Protein AF-A0A2G6FTF8-F1 (afdb_monomer_lite)

Sequence (249 aa):
MPITTEKVRFVESQRLTDYDDGGGFMTAKEVVDGNINNLFPDISRLDRTYGRVSLRKMFLHVQTDDVAVASGAHVAITRET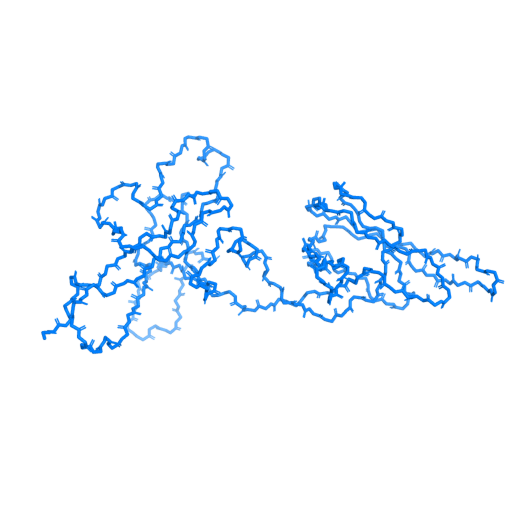KDENISVCMFTTDSPSDNRKDARDFLESYVTLGPRFPGWLYGDQPAGARALLVFMPMDAPLPKVSSVLCLFNDKGQVTEYRQYVRVVKVEAEGRQFNLGGGQVKRKVVNITIANPLEKTFKGVEVMKDDNVPTSIYTTLVSDAARYYGVMEPVADLKENDTILPVDSI

Foldseek 3Di:
DDQDPVQWFKFFAPALDQDQQAGFATDPHTQDPPDPCSRHHDQDPVCVVVPDDGDGDMDTDRHDPDPDDDPDDDDADPDADPDPSDFDKDWDPVDNTDGPNVVVVVVVCLWAFAAFQQWFFAFKDFFQDQKTKIKGAPPGDDDDQQFKKKKWAQPPDPPIDIDIWTFHDKDWDWDWDDDPVDIDIIIIIITGTDDTHRGMHGTDHDDPPRDHRMIMTGTHRDPPIDMHGDFDFPDDDDDPDPDTHTPDD

Structure (mmCIF, N/CA/C/O backbone):
data_AF-A0A2G6FTF8-F1
#
_entry.id   AF-A0A2G6FTF8-F1
#
loop_
_atom_site.group_PDB
_atom_site.id
_atom_site.type_symbol
_atom_site.label_atom_id
_atom_site.label_alt_id
_atom_site.label_comp_id
_atom_site.label_asym_id
_atom_site.label_entity_id
_atom_site.label_seq_id
_atom_site.pdbx_PDB_ins_code
_atom_site.Cartn_x
_atom_site.Cartn_y
_atom_site.Cartn_z
_atom_site.occupancy
_atom_site.B_iso_or_equiv
_atom_site.auth_seq_id
_atom_site.auth_comp_id
_atom_site.auth_asym_id
_atom_site.auth_atom_id
_atom_site.pdbx_PDB_model_num
ATOM 1 N N . MET A 1 1 ? -8.081 3.034 41.781 1.00 62.00 1 MET A N 1
ATOM 2 C CA . MET A 1 1 ? -9.312 2.405 41.253 1.00 62.00 1 MET A CA 1
ATOM 3 C C . MET A 1 1 ? -8.930 1.431 40.144 1.00 62.00 1 MET A C 1
ATOM 5 O O . MET A 1 1 ? -8.036 1.745 39.371 1.00 62.00 1 MET A O 1
ATOM 9 N N . PRO A 1 2 ? -9.543 0.240 40.055 1.00 72.25 2 PRO A N 1
ATOM 10 C CA . PRO A 1 2 ? -9.198 -0.718 39.006 1.00 72.25 2 PRO A CA 1
ATOM 11 C C . PRO A 1 2 ? -9.598 -0.197 37.616 1.00 72.25 2 PRO A C 1
ATOM 13 O O . PRO A 1 2 ? -10.595 0.515 37.464 1.00 72.25 2 PRO A O 1
ATOM 16 N N . ILE A 1 3 ? -8.814 -0.559 36.599 1.00 72.31 3 ILE A N 1
ATOM 17 C CA . ILE A 1 3 ? -9.189 -0.379 35.194 1.00 72.31 3 ILE A CA 1
ATOM 18 C C . ILE A 1 3 ? -10.180 -1.493 34.856 1.00 72.31 3 ILE A C 1
ATOM 20 O O . ILE A 1 3 ? -9.817 -2.667 34.842 1.00 72.31 3 ILE A O 1
ATOM 24 N N . THR A 1 4 ? -11.440 -1.128 34.643 1.00 79.12 4 THR A N 1
ATOM 25 C CA . THR A 1 4 ? -12.493 -2.046 34.199 1.00 79.12 4 THR A CA 1
ATOM 26 C C . THR A 1 4 ? -12.559 -2.080 32.675 1.00 79.12 4 THR A C 1
ATOM 28 O O . THR A 1 4 ? -12.105 -1.156 32.000 1.00 79.12 4 THR A O 1
ATOM 31 N N . THR A 1 5 ? -13.147 -3.136 32.116 1.00 75.31 5 THR A N 1
ATOM 32 C CA . THR A 1 5 ? -13.335 -3.294 30.664 1.00 75.31 5 THR A CA 1
ATOM 33 C C . THR A 1 5 ? -14.117 -2.138 30.037 1.00 75.31 5 THR A C 1
ATOM 35 O O . THR A 1 5 ? -13.791 -1.715 28.938 1.00 75.31 5 THR A O 1
ATOM 38 N N . GLU A 1 6 ? -15.065 -1.543 30.763 1.00 79.69 6 GLU A N 1
ATOM 39 C CA . GLU A 1 6 ? -15.857 -0.373 30.332 1.00 79.69 6 GLU A CA 1
ATOM 40 C C . GLU A 1 6 ? -15.028 0.904 30.094 1.00 79.69 6 GLU A C 1
ATOM 42 O O . GLU A 1 6 ? -15.491 1.861 29.463 1.00 79.69 6 GLU A O 1
ATOM 47 N N . LYS A 1 7 ? -13.802 0.942 30.627 1.00 81.06 7 LYS A N 1
ATOM 48 C CA . LYS A 1 7 ? -12.854 2.040 30.416 1.00 81.06 7 LYS A CA 1
ATOM 49 C C . LYS A 1 7 ? -11.993 1.844 29.172 1.00 81.06 7 LYS A C 1
ATOM 51 O O . LYS A 1 7 ? -11.298 2.773 28.778 1.00 81.06 7 LYS A O 1
ATOM 56 N N . VAL A 1 8 ? -12.018 0.665 28.554 1.00 85.00 8 VAL A N 1
ATOM 57 C CA . VAL A 1 8 ? -11.313 0.393 27.300 1.00 85.00 8 VAL A CA 1
ATOM 58 C C . VAL A 1 8 ? -12.261 0.722 26.152 1.00 85.00 8 VAL A C 1
ATOM 60 O O . VAL A 1 8 ? -13.266 0.044 25.961 1.00 85.00 8 VAL A O 1
ATOM 63 N N . ARG A 1 9 ? -11.964 1.789 25.409 1.00 88.12 9 ARG A N 1
ATOM 64 C CA . ARG A 1 9 ? -12.842 2.334 24.366 1.00 88.12 9 ARG A CA 1
ATOM 65 C C . ARG A 1 9 ? -12.095 2.510 23.056 1.00 88.12 9 ARG A C 1
ATOM 67 O O . ARG A 1 9 ? -10.888 2.756 23.042 1.00 88.12 9 ARG A O 1
ATOM 74 N N . PHE A 1 10 ? -12.828 2.423 21.952 1.00 90.44 10 PHE A N 1
ATOM 75 C CA . PHE A 1 10 ? -12.326 2.876 20.663 1.00 90.44 10 PHE A CA 1
ATOM 76 C C . PHE A 1 10 ? -12.567 4.372 20.518 1.00 90.44 10 PHE A C 1
ATOM 78 O O . PHE A 1 10 ? -13.624 4.877 20.888 1.00 90.44 10 PHE A O 1
ATOM 85 N N . VAL A 1 11 ? -11.592 5.087 19.970 1.00 92.69 11 VAL A N 1
ATOM 86 C CA . VAL A 1 11 ? -11.698 6.523 19.705 1.00 92.69 11 VAL A CA 1
ATOM 87 C C . VAL A 1 11 ? -11.360 6.842 18.255 1.00 92.69 11 VAL A C 1
ATOM 89 O O . VAL A 1 11 ? -10.575 6.149 17.597 1.00 92.69 11 VAL A O 1
ATOM 92 N N . GLU A 1 12 ? -11.987 7.897 17.749 1.00 93.25 12 GLU A N 1
ATOM 93 C CA . GLU A 1 12 ? -11.831 8.367 16.381 1.00 93.25 12 GLU A CA 1
ATOM 94 C C . GLU A 1 12 ? -10.445 8.981 16.163 1.00 93.25 12 GLU A C 1
ATOM 96 O O . GLU A 1 12 ? -9.857 9.627 17.043 1.00 93.25 12 GLU A O 1
ATOM 101 N N . SER A 1 13 ? -9.948 8.832 14.938 1.00 93.31 13 SER A N 1
ATOM 102 C CA . SER A 1 13 ? -8.837 9.637 14.441 1.00 93.31 13 SER A CA 1
ATOM 103 C C . SER A 1 13 ? -9.269 11.081 14.175 1.00 93.31 13 SER A C 1
ATOM 105 O O . SER A 1 13 ? -10.456 11.385 14.053 1.00 93.31 13 SER A O 1
ATOM 107 N N . GLN A 1 14 ? -8.296 11.990 14.080 1.00 92.75 14 GLN A N 1
ATOM 108 C CA . GLN A 1 14 ? -8.523 13.421 13.870 1.00 92.75 14 GLN A CA 1
ATOM 109 C C . GLN A 1 14 ? -9.477 13.709 12.707 1.00 92.75 14 GLN A C 1
ATOM 111 O O . GLN A 1 14 ? -10.285 14.638 12.786 1.00 92.75 14 GLN A O 1
ATOM 116 N N . ARG A 1 15 ? -9.383 12.923 11.631 1.00 93.06 15 ARG A N 1
ATOM 117 C CA . ARG A 1 15 ? -10.265 13.019 10.470 1.00 93.06 15 ARG A CA 1
ATOM 118 C C . ARG A 1 15 ? -10.782 11.642 10.097 1.00 93.06 15 ARG A C 1
ATOM 120 O O . ARG A 1 15 ? -10.115 10.888 9.397 1.00 93.06 15 ARG A O 1
ATOM 127 N N . LEU A 1 16 ? -12.012 11.335 10.485 1.00 90.75 16 LEU A N 1
ATOM 128 C CA . LEU A 1 16 ? -12.663 10.090 10.094 1.00 90.75 16 LEU A CA 1
ATOM 129 C C . LEU A 1 16 ? -13.259 10.178 8.677 1.00 90.75 16 LEU A C 1
ATOM 131 O O . LEU A 1 16 ? -14.453 9.985 8.449 1.00 90.75 16 LEU A O 1
ATOM 135 N N . THR A 1 17 ? -12.419 10.470 7.685 1.00 91.25 17 THR A N 1
ATOM 136 C CA . THR A 1 17 ? -12.790 10.603 6.264 1.00 91.25 17 THR A CA 1
ATOM 137 C C . THR A 1 17 ? -12.087 9.552 5.399 1.00 91.25 17 THR A C 1
ATOM 139 O O . THR A 1 17 ? -11.086 8.966 5.800 1.00 91.25 17 THR A O 1
ATOM 142 N N . ASP A 1 18 ? -12.675 9.238 4.240 1.00 87.88 18 ASP A N 1
ATOM 143 C CA . ASP A 1 18 ? -12.113 8.279 3.269 1.00 87.88 18 ASP A CA 1
ATOM 144 C C . ASP A 1 18 ? -11.236 9.004 2.226 1.00 87.88 18 ASP A C 1
ATOM 146 O O . ASP A 1 18 ? -10.845 8.425 1.215 1.00 87.88 18 ASP A O 1
ATOM 150 N N . TYR A 1 19 ? -10.956 10.288 2.468 1.00 90.44 19 TYR A N 1
ATOM 151 C CA . TYR A 1 19 ? -10.078 11.139 1.671 1.00 90.44 19 TYR A CA 1
ATOM 152 C C . TYR A 1 19 ? -8.611 10.897 2.041 1.00 90.44 19 TYR A C 1
ATOM 154 O O . TYR A 1 19 ? -8.313 10.333 3.093 1.00 90.44 19 TYR A O 1
ATOM 162 N N . ASP A 1 20 ? -7.686 11.328 1.184 1.00 87.75 20 ASP A N 1
ATOM 163 C CA . ASP A 1 20 ? -6.244 11.102 1.367 1.00 87.75 20 ASP A CA 1
ATOM 164 C C . ASP A 1 20 ? -5.693 11.679 2.686 1.00 87.75 20 ASP A C 1
ATOM 166 O O . ASP A 1 20 ? -4.722 11.151 3.230 1.00 87.75 20 ASP A O 1
ATOM 170 N N . ASP A 1 21 ? -6.337 12.718 3.222 1.00 89.56 21 ASP A N 1
ATOM 171 C CA . ASP A 1 21 ? -6.004 13.380 4.484 1.00 89.56 21 ASP A CA 1
ATOM 172 C C . ASP A 1 21 ? -6.715 12.786 5.717 1.00 89.56 21 ASP A C 1
ATOM 174 O O . ASP A 1 21 ? -6.521 13.293 6.826 1.00 89.56 21 ASP A O 1
ATOM 178 N N . GLY A 1 22 ? -7.543 11.751 5.536 1.00 90.81 22 GLY A N 1
ATOM 179 C CA . GLY A 1 22 ? -8.219 11.033 6.619 1.00 90.81 22 GLY A CA 1
ATOM 180 C C . GLY A 1 22 ? -7.221 10.318 7.530 1.00 90.81 22 GLY A C 1
ATOM 181 O O . GLY A 1 22 ? -6.167 9.904 7.073 1.00 90.81 22 GLY A O 1
ATOM 182 N N . GLY A 1 23 ? -7.522 10.151 8.814 1.00 92.50 23 GLY A N 1
ATOM 183 C CA . GLY A 1 23 ? -6.599 9.625 9.820 1.00 92.50 23 GLY A CA 1
ATOM 184 C C . GLY A 1 23 ? -6.025 10.720 10.718 1.00 92.50 23 GLY A C 1
ATOM 185 O O . GLY A 1 23 ? -6.767 11.579 11.205 1.00 92.50 23 GLY A O 1
ATOM 186 N N . GLY A 1 24 ? -4.721 10.651 10.987 1.00 92.50 24 GLY A N 1
ATOM 187 C CA . GLY A 1 24 ? -4.013 11.579 11.865 1.00 92.50 24 GLY A CA 1
ATOM 188 C C . GLY A 1 24 ? -3.962 11.117 13.322 1.00 92.50 24 GLY A C 1
ATOM 189 O O . GLY A 1 24 ? -3.961 9.917 13.608 1.00 92.50 24 GLY A O 1
ATOM 190 N N . PHE A 1 25 ? -3.878 12.083 14.242 1.00 93.00 25 PHE A N 1
ATOM 191 C CA . PHE A 1 25 ? -3.740 11.828 15.679 1.00 93.00 25 PHE A CA 1
ATOM 192 C C . PHE A 1 25 ? -5.027 11.301 16.320 1.00 93.00 25 PHE A C 1
ATOM 194 O O . PHE A 1 25 ? -6.132 11.515 15.822 1.00 93.00 25 PHE A O 1
ATOM 201 N N . MET A 1 26 ? -4.865 10.641 17.463 1.00 92.69 26 MET A N 1
ATOM 202 C CA . MET A 1 26 ? -5.964 10.221 18.326 1.00 92.69 26 MET A CA 1
ATOM 203 C C . MET A 1 26 ? -6.763 11.429 18.829 1.00 92.69 26 MET A C 1
ATOM 205 O O . MET A 1 26 ? -6.188 12.458 19.189 1.00 92.69 26 MET A O 1
ATOM 209 N N . THR A 1 27 ? -8.087 11.290 18.892 1.00 91.25 27 THR A N 1
ATOM 210 C CA . THR A 1 27 ? -8.975 12.274 19.524 1.00 91.25 27 THR A CA 1
ATOM 211 C C . THR A 1 27 ? -9.628 11.708 20.782 1.00 91.25 27 THR A C 1
ATOM 213 O O . THR A 1 27 ? -9.509 10.525 21.082 1.00 91.25 27 THR A O 1
ATOM 216 N N . ALA A 1 28 ? -10.340 12.563 21.518 1.00 87.25 28 ALA A N 1
ATOM 217 C CA . ALA A 1 28 ? -11.176 12.149 22.645 1.00 87.25 28 ALA A CA 1
ATOM 218 C C . ALA A 1 28 ? -12.598 11.725 22.221 1.00 87.25 28 ALA A C 1
ATOM 220 O O . ALA A 1 28 ? -13.436 11.472 23.084 1.00 87.25 28 ALA A O 1
ATOM 221 N N . LYS A 1 29 ? -12.909 11.703 20.915 1.00 89.94 29 LYS A N 1
ATOM 222 C CA . LYS A 1 29 ? -14.229 11.292 20.428 1.00 89.94 29 LYS A CA 1
ATOM 223 C C . LYS A 1 29 ? -14.311 9.778 20.393 1.00 89.94 29 LYS A C 1
ATOM 225 O O . LYS A 1 29 ? -13.472 9.129 19.780 1.00 89.94 29 LYS A O 1
ATOM 230 N N . GLU A 1 30 ? -15.320 9.230 21.042 1.00 90.75 30 GLU A N 1
ATOM 231 C CA . GLU A 1 30 ? -15.517 7.791 21.145 1.00 90.75 30 GLU A CA 1
ATOM 232 C C . GLU A 1 30 ? -16.221 7.217 19.913 1.00 90.75 30 GLU A C 1
ATOM 234 O O . GLU A 1 30 ? -17.257 7.720 19.475 1.00 90.75 30 GLU A O 1
ATOM 239 N N . VAL A 1 31 ? -15.709 6.088 19.424 1.00 90.62 31 VAL A N 1
ATOM 240 C CA . VAL A 1 31 ? -16.443 5.204 18.519 1.00 90.62 31 VAL A CA 1
ATOM 241 C C . VAL A 1 31 ? -17.369 4.339 19.375 1.00 90.62 31 VAL A C 1
ATOM 243 O O . VAL A 1 31 ? -17.009 3.254 19.822 1.00 90.62 31 VAL A O 1
ATOM 246 N N . VAL A 1 32 ? -18.557 4.877 19.646 1.00 89.06 32 VAL A N 1
ATOM 247 C CA . VAL A 1 32 ? -19.635 4.235 20.409 1.00 89.06 32 VAL A CA 1
ATOM 248 C C . VAL A 1 32 ? -20.014 2.881 19.803 1.00 89.06 32 VAL A C 1
ATOM 250 O O . VAL A 1 32 ? -20.335 2.798 18.613 1.00 89.06 32 VAL A O 1
ATOM 253 N N . ASP A 1 33 ? -20.013 1.848 20.646 1.00 84.81 33 ASP A N 1
ATOM 254 C CA . ASP A 1 33 ? -20.436 0.492 20.292 1.00 84.81 33 ASP A CA 1
ATOM 255 C C . ASP A 1 33 ? -21.926 0.436 19.909 1.00 84.81 33 ASP A C 1
ATOM 257 O O . ASP A 1 33 ? -22.759 1.176 20.434 1.00 84.81 33 ASP A O 1
ATOM 261 N N . GLY A 1 34 ? -22.265 -0.424 18.949 1.00 83.88 34 GLY A N 1
ATOM 262 C CA . GLY A 1 34 ? -23.619 -0.582 18.412 1.00 83.88 34 GLY A CA 1
ATOM 263 C C . GLY A 1 34 ? -24.145 0.602 17.588 1.00 83.88 34 GLY A C 1
ATOM 264 O O . GLY A 1 34 ? -25.205 0.479 16.971 1.00 83.88 34 GLY A O 1
ATOM 265 N N . ASN A 1 35 ? -23.426 1.729 17.529 1.00 88.00 35 ASN A N 1
ATOM 266 C CA . ASN A 1 35 ? -23.824 2.866 16.710 1.00 88.00 35 ASN A CA 1
ATOM 267 C C . ASN A 1 35 ? -23.506 2.604 15.232 1.00 88.00 35 ASN A C 1
ATOM 269 O O . ASN A 1 35 ? -22.348 2.450 14.832 1.00 88.00 35 ASN A O 1
ATOM 273 N N . ILE A 1 36 ? -24.552 2.560 14.412 1.00 84.06 36 ILE A N 1
ATOM 274 C CA . ILE A 1 36 ? -24.432 2.317 12.975 1.00 84.06 36 ILE A CA 1
ATOM 275 C C . ILE A 1 36 ? -23.802 3.549 12.321 1.00 84.06 36 ILE A C 1
ATOM 277 O O . ILE A 1 36 ? -24.065 4.686 12.705 1.00 84.06 36 ILE A O 1
ATOM 281 N N . ASN A 1 37 ? -22.962 3.315 11.319 1.00 83.81 37 ASN A N 1
ATOM 282 C CA . ASN A 1 37 ? -22.278 4.347 10.544 1.00 83.81 37 ASN A CA 1
ATOM 283 C C . ASN A 1 37 ? -21.280 5.218 11.307 1.00 83.81 37 ASN A C 1
ATOM 285 O O . ASN A 1 37 ? -20.891 6.284 10.830 1.00 83.81 37 ASN A O 1
ATOM 289 N N . ASN A 1 38 ? -20.835 4.750 12.472 1.00 87.38 38 ASN A N 1
ATOM 290 C CA . ASN A 1 38 ? -19.895 5.493 13.295 1.00 87.38 38 ASN A CA 1
ATOM 291 C C . ASN A 1 38 ? -18.473 5.474 12.711 1.00 87.38 38 ASN A C 1
ATOM 293 O O . ASN A 1 38 ? -17.807 6.498 12.657 1.00 87.38 38 ASN A O 1
ATOM 297 N N . LEU A 1 39 ? -18.022 4.314 12.214 1.00 87.75 39 LEU A N 1
ATOM 298 C CA . LEU A 1 39 ? -16.673 4.151 11.652 1.00 87.75 39 LEU A CA 1
ATOM 299 C C . LEU A 1 39 ? -16.645 4.206 10.117 1.00 87.75 39 LEU A C 1
ATOM 301 O O . LEU A 1 39 ? -15.780 4.847 9.514 1.00 87.75 39 LEU A O 1
ATOM 305 N N . PHE A 1 40 ? -17.605 3.540 9.479 1.00 89.44 40 PHE A N 1
ATOM 306 C CA . PHE A 1 40 ? -17.767 3.484 8.029 1.00 89.44 40 PHE A CA 1
ATOM 307 C C . PHE A 1 40 ? -19.178 3.944 7.664 1.00 89.44 40 PHE A C 1
ATOM 309 O O . PHE A 1 40 ? -20.105 3.529 8.343 1.00 89.44 40 PHE A O 1
ATOM 316 N N . PRO A 1 41 ? -19.364 4.772 6.625 1.00 88.56 41 PRO A N 1
ATOM 317 C CA . PRO A 1 41 ? -20.691 5.172 6.171 1.00 88.56 41 PRO A CA 1
ATOM 318 C C . PRO A 1 41 ? -21.434 4.005 5.506 1.00 88.56 41 PRO A C 1
ATOM 320 O O . PRO A 1 41 ? -20.822 2.995 5.151 1.00 88.56 41 PRO A O 1
ATOM 323 N N . ASP A 1 42 ? -22.729 4.203 5.253 1.00 87.69 42 ASP A N 1
ATOM 324 C CA . ASP A 1 42 ? -23.541 3.266 4.477 1.00 87.69 42 ASP A CA 1
ATOM 325 C C . ASP A 1 42 ? -22.927 2.978 3.101 1.00 87.69 42 ASP A C 1
ATOM 327 O O . ASP A 1 42 ? -22.407 3.865 2.413 1.00 87.69 42 ASP A O 1
ATOM 331 N N . ILE A 1 43 ? -23.052 1.724 2.672 1.00 85.94 43 ILE A N 1
ATOM 332 C CA . ILE A 1 43 ? -22.564 1.261 1.374 1.00 85.94 43 ILE A CA 1
ATOM 333 C C . ILE A 1 43 ? -23.598 1.608 0.307 1.00 85.94 43 ILE A C 1
ATOM 335 O O . ILE A 1 43 ? -24.755 1.181 0.368 1.00 85.94 43 ILE A O 1
ATOM 339 N N . SER A 1 44 ? -23.189 2.378 -0.700 1.00 87.12 44 SER A N 1
ATOM 340 C CA . SER A 1 44 ? -24.087 2.758 -1.788 1.00 87.12 44 SER A CA 1
ATOM 341 C C . SER A 1 44 ? -24.305 1.609 -2.785 1.00 87.12 44 SER A C 1
ATOM 343 O O . SER A 1 44 ? -23.496 0.688 -2.911 1.00 87.12 44 SER A O 1
ATOM 345 N N . ARG A 1 45 ? -25.386 1.676 -3.579 1.00 86.75 45 ARG A N 1
ATOM 346 C CA . ARG A 1 45 ? -25.621 0.706 -4.672 1.00 86.75 45 ARG A CA 1
ATOM 347 C C . ARG A 1 45 ? -24.512 0.734 -5.728 1.00 86.75 45 ARG A C 1
ATOM 349 O O . ARG A 1 45 ? -24.235 -0.289 -6.349 1.00 86.75 45 ARG A O 1
ATOM 356 N N . LEU A 1 46 ? -23.894 1.899 -5.927 1.00 87.19 46 LEU A N 1
ATOM 357 C CA . LEU A 1 46 ? -22.759 2.047 -6.832 1.00 87.19 46 LEU A CA 1
ATOM 358 C C . LEU A 1 46 ? -21.535 1.324 -6.276 1.00 87.19 46 LEU A C 1
ATOM 360 O O . LEU A 1 46 ? -20.928 0.556 -7.013 1.00 87.19 46 LEU A O 1
ATOM 364 N N . ASP A 1 47 ? -21.245 1.478 -4.982 1.00 86.12 47 ASP A N 1
ATOM 365 C CA . ASP A 1 47 ? -20.139 0.767 -4.326 1.00 86.12 47 ASP A CA 1
ATOM 366 C C . ASP A 1 47 ? -20.323 -0.752 -4.425 1.00 86.12 47 ASP A C 1
ATOM 368 O O . ASP A 1 47 ? -19.366 -1.475 -4.681 1.00 86.12 47 ASP A O 1
ATOM 372 N N . ARG A 1 48 ? -21.568 -1.238 -4.325 1.00 83.69 48 ARG A N 1
ATOM 373 C CA . ARG A 1 48 ? -21.887 -2.664 -4.490 1.00 83.69 48 ARG A CA 1
ATOM 374 C C . ARG A 1 48 ? -21.725 -3.172 -5.927 1.00 83.69 48 ARG A C 1
ATOM 376 O O . ARG A 1 48 ? -21.505 -4.359 -6.125 1.00 83.69 48 ARG A O 1
ATOM 383 N N . THR A 1 49 ? -21.854 -2.296 -6.924 1.00 85.06 49 THR A N 1
ATOM 384 C CA . THR A 1 49 ? -21.753 -2.670 -8.347 1.00 85.06 49 THR A CA 1
ATOM 385 C C . THR A 1 49 ? -20.317 -2.574 -8.861 1.00 85.06 49 THR A C 1
ATOM 387 O O . THR A 1 49 ? -19.869 -3.441 -9.602 1.00 85.06 49 THR A O 1
ATOM 390 N N . TYR A 1 50 ? -19.598 -1.514 -8.485 1.00 86.56 50 TYR A N 1
ATOM 391 C CA . TYR A 1 50 ? -18.240 -1.238 -8.962 1.00 86.56 50 TYR A CA 1
ATOM 392 C C . TYR A 1 50 ? -17.146 -1.786 -8.042 1.00 86.56 50 TYR A C 1
ATOM 394 O O . TYR A 1 50 ? -15.999 -1.901 -8.469 1.00 86.56 50 TYR A O 1
ATOM 402 N N . GLY A 1 51 ? -17.494 -2.124 -6.799 1.00 84.62 51 GLY A N 1
ATOM 403 C CA . GLY A 1 51 ? -16.528 -2.394 -5.744 1.00 84.62 51 GLY A CA 1
ATOM 404 C C . GLY A 1 51 ? -15.903 -1.102 -5.214 1.00 84.62 51 GLY A C 1
ATOM 405 O O . GLY A 1 51 ? -15.716 -0.119 -5.934 1.00 84.62 51 GLY A O 1
ATOM 406 N N . ARG A 1 52 ? -15.568 -1.094 -3.923 1.00 87.62 52 ARG A N 1
ATOM 407 C CA . ARG A 1 52 ? -14.880 0.024 -3.273 1.00 87.62 52 ARG A CA 1
ATOM 408 C C . ARG A 1 52 ? -13.984 -0.479 -2.152 1.00 87.62 52 ARG A C 1
ATOM 410 O O . ARG A 1 52 ? -14.366 -1.373 -1.407 1.00 87.62 52 ARG A O 1
ATOM 417 N N . VAL A 1 53 ? -12.822 0.155 -2.006 1.00 88.56 53 VAL A N 1
ATOM 418 C CA . VAL A 1 53 ? -11.925 -0.038 -0.861 1.00 88.56 53 VAL A CA 1
ATOM 419 C C . VAL A 1 53 ? -11.976 1.201 0.030 1.00 88.56 53 VAL A C 1
ATOM 421 O O . VAL A 1 53 ? -11.626 2.306 -0.396 1.00 88.56 53 VAL A O 1
ATOM 424 N N . SER A 1 54 ? -12.378 1.011 1.284 1.00 90.38 54 SER A N 1
ATOM 425 C CA . SER A 1 54 ? -12.368 2.049 2.316 1.00 90.38 54 SER A CA 1
ATOM 426 C C . SER A 1 54 ? -11.408 1.673 3.441 1.00 90.38 54 SER A C 1
ATOM 428 O O . SER A 1 54 ? -11.296 0.515 3.823 1.00 90.38 54 SER A O 1
ATOM 430 N N . LEU A 1 55 ? -10.712 2.673 3.971 1.00 91.25 55 LEU A N 1
ATOM 431 C CA . LEU A 1 55 ? -9.701 2.550 5.023 1.00 91.25 55 LEU A CA 1
ATOM 432 C C . LEU A 1 55 ? -10.014 3.606 6.073 1.00 91.25 55 LEU A C 1
ATOM 434 O O . LEU A 1 55 ? -10.207 4.781 5.743 1.00 91.25 55 LEU A O 1
ATOM 438 N N . ARG A 1 56 ? -10.057 3.181 7.332 1.00 92.44 56 ARG A N 1
ATOM 439 C CA . ARG A 1 56 ? -10.343 4.032 8.486 1.00 92.44 56 ARG A CA 1
ATOM 440 C C . ARG A 1 56 ? -9.293 3.798 9.546 1.00 92.44 56 ARG A C 1
ATOM 442 O O . ARG A 1 56 ? -8.927 2.657 9.811 1.00 92.44 56 ARG A O 1
ATOM 449 N N . LYS A 1 57 ? -8.852 4.886 10.168 1.00 92.81 57 LYS A N 1
ATOM 450 C CA . LYS A 1 57 ? -7.977 4.835 11.331 1.00 92.81 57 LYS A CA 1
ATOM 451 C C . LYS A 1 57 ? -8.795 5.059 12.594 1.00 92.81 57 LYS A C 1
ATOM 453 O O . LYS A 1 57 ? -9.524 6.049 12.688 1.00 92.81 57 LYS A O 1
ATOM 458 N N . MET A 1 58 ? -8.630 4.161 13.554 1.00 92.69 58 MET A N 1
ATOM 459 C CA . MET A 1 58 ? -9.186 4.243 14.902 1.00 92.69 58 MET A CA 1
ATOM 460 C C . MET A 1 58 ? -8.109 3.864 15.914 1.00 92.69 58 MET A C 1
ATOM 462 O O . MET A 1 58 ? -7.122 3.218 15.558 1.00 92.69 58 MET A O 1
ATOM 466 N N . PHE A 1 59 ? -8.307 4.247 17.170 1.00 92.06 59 PHE A N 1
ATOM 467 C CA . PHE A 1 59 ? -7.375 3.947 18.251 1.00 92.06 59 PHE A CA 1
ATOM 468 C C . PHE A 1 59 ? -8.079 3.212 19.379 1.00 92.06 59 PHE A C 1
ATOM 470 O O . PHE A 1 59 ? -9.248 3.465 19.656 1.00 92.06 59 PHE A O 1
ATOM 477 N N . LEU A 1 60 ? -7.340 2.342 20.058 1.00 89.69 60 LEU A N 1
ATOM 478 C CA . LEU A 1 60 ? -7.745 1.786 21.340 1.00 89.69 60 LEU A CA 1
ATOM 479 C C . LEU A 1 60 ? -7.218 2.695 22.452 1.00 89.69 60 LEU A C 1
ATOM 481 O O . LEU A 1 60 ? -6.015 2.948 22.525 1.00 89.69 60 LEU A O 1
ATOM 485 N N . HIS A 1 61 ? -8.104 3.180 23.315 1.00 87.56 61 HIS A N 1
ATOM 486 C CA . HIS A 1 61 ? -7.761 4.089 24.398 1.00 87.56 61 HIS A CA 1
ATOM 487 C C . HIS A 1 61 ? -8.339 3.601 25.729 1.00 87.56 61 HIS A C 1
ATOM 489 O O . HIS A 1 61 ? -9.492 3.181 25.810 1.00 87.56 61 HIS A O 1
ATOM 495 N N . VAL A 1 62 ? -7.533 3.672 26.789 1.00 86.62 62 VAL A N 1
ATOM 496 C CA . VAL A 1 62 ? -7.984 3.393 28.156 1.00 86.62 62 VAL A CA 1
ATOM 497 C C . VAL A 1 62 ? -8.346 4.720 28.810 1.00 86.62 62 VAL A C 1
ATOM 499 O O . VAL A 1 62 ? -7.471 5.470 29.235 1.00 86.62 62 VAL A O 1
ATOM 502 N N . GLN A 1 63 ? -9.641 5.010 28.886 1.00 82.94 63 GLN A N 1
ATOM 503 C CA . GLN A 1 63 ? -10.163 6.241 29.462 1.00 82.94 63 GLN A CA 1
ATOM 504 C C . GLN A 1 63 ? -10.241 6.113 30.987 1.00 82.94 63 GLN A C 1
ATOM 506 O O . GLN A 1 63 ? -11.197 5.578 31.554 1.00 82.94 63 GLN A O 1
ATOM 511 N N . THR A 1 64 ? -9.205 6.585 31.674 1.00 81.69 64 THR A N 1
ATOM 512 C CA . THR A 1 64 ? -9.154 6.607 33.137 1.00 81.69 64 THR A CA 1
ATOM 513 C C . THR A 1 64 ? -8.370 7.820 33.625 1.00 81.69 64 THR A C 1
ATOM 515 O O . THR A 1 64 ? -7.314 8.128 33.086 1.00 81.69 64 THR A O 1
ATOM 518 N N . ASP A 1 65 ? -8.855 8.465 34.685 1.00 80.44 65 ASP A N 1
ATOM 519 C CA . ASP A 1 65 ? -8.134 9.545 35.383 1.00 80.44 65 ASP A CA 1
ATOM 520 C C . ASP A 1 65 ? -7.116 8.998 36.406 1.00 80.44 65 ASP A C 1
ATOM 522 O O . ASP A 1 65 ? -6.524 9.740 37.188 1.00 80.44 65 ASP A O 1
ATOM 526 N N . ASP A 1 66 ? -6.954 7.674 36.445 1.00 77.62 66 ASP A N 1
ATOM 527 C CA . ASP A 1 66 ? -6.057 6.969 37.358 1.00 77.62 66 ASP A CA 1
ATOM 528 C C . ASP A 1 66 ? -4.673 6.760 36.726 1.00 77.62 66 ASP A C 1
ATOM 530 O O . ASP A 1 66 ? -4.542 6.624 35.513 1.00 77.62 66 ASP A O 1
ATOM 534 N N . VAL A 1 67 ? -3.645 6.663 37.564 1.00 76.62 67 VAL A N 1
ATOM 535 C CA . VAL A 1 67 ? -2.251 6.386 37.178 1.00 76.62 67 VAL A CA 1
ATOM 536 C C . VAL A 1 67 ? -1.919 4.888 37.176 1.00 76.62 67 VAL A C 1
ATOM 538 O O . VAL A 1 67 ? -0.768 4.502 36.970 1.00 76.62 67 VAL A O 1
ATOM 541 N N . ALA A 1 68 ? -2.910 4.031 37.439 1.00 77.81 68 ALA A N 1
ATOM 542 C CA . ALA A 1 68 ? -2.757 2.582 37.400 1.00 77.81 68 ALA A CA 1
ATOM 543 C C . ALA A 1 68 ? -2.277 2.093 36.018 1.00 77.81 68 ALA A C 1
ATOM 545 O O . ALA A 1 68 ? -2.777 2.517 34.977 1.00 77.81 68 ALA A O 1
ATOM 546 N N . VAL A 1 69 ? -1.322 1.159 36.010 1.00 74.06 69 VAL A N 1
ATOM 547 C CA . VAL A 1 69 ? -0.762 0.599 34.772 1.00 74.06 69 VAL A CA 1
ATOM 548 C C . VAL A 1 69 ? -1.745 -0.401 34.160 1.00 74.06 69 VAL A C 1
ATOM 550 O O . VAL A 1 69 ? -2.104 -1.391 34.797 1.00 74.06 69 VAL A O 1
ATOM 553 N N . ALA A 1 70 ? -2.148 -0.173 32.910 1.00 74.19 70 ALA A N 1
ATOM 554 C CA . ALA A 1 70 ? -2.899 -1.151 32.126 1.00 74.19 70 ALA A CA 1
ATOM 555 C C . ALA A 1 70 ? -1.957 -2.268 31.637 1.00 74.19 70 ALA A C 1
ATOM 557 O O . ALA A 1 70 ? -0.960 -1.986 30.974 1.00 74.19 70 ALA A O 1
ATOM 558 N N . SER A 1 71 ? -2.272 -3.535 31.923 1.00 69.81 71 SER A N 1
ATOM 559 C CA . SER A 1 71 ? -1.435 -4.707 31.586 1.00 69.81 71 SER A CA 1
ATOM 560 C C . SER A 1 71 ? -1.474 -5.126 30.106 1.00 69.81 71 SER A C 1
ATOM 562 O O . SER A 1 71 ? -1.309 -6.299 29.786 1.00 69.81 71 SER A O 1
ATOM 564 N N . GLY A 1 72 ? -1.655 -4.165 29.200 1.00 71.44 72 GLY A N 1
ATOM 565 C CA . GLY A 1 72 ? -1.811 -4.396 27.768 1.00 71.44 72 GLY A CA 1
ATOM 566 C C . GLY A 1 72 ? -3.272 -4.525 27.345 1.00 71.44 72 GLY A C 1
ATOM 567 O O . GLY A 1 72 ? -4.162 -4.811 28.145 1.00 71.44 72 GLY A O 1
ATOM 568 N N . ALA A 1 73 ? -3.514 -4.265 26.065 1.00 78.50 73 ALA A N 1
ATOM 569 C CA . ALA A 1 73 ? -4.820 -4.397 25.450 1.00 78.50 73 ALA A CA 1
ATOM 570 C C . ALA A 1 73 ? -4.651 -4.946 24.030 1.00 78.50 73 ALA A C 1
ATOM 572 O O . ALA A 1 73 ? -3.645 -4.682 23.367 1.00 78.50 73 ALA A O 1
ATOM 573 N N . HIS A 1 74 ? -5.624 -5.733 23.581 1.00 85.25 74 HIS A N 1
ATOM 574 C CA . HIS A 1 74 ? -5.601 -6.396 22.283 1.00 85.25 74 HIS A CA 1
ATOM 575 C C . HIS A 1 74 ? -6.874 -6.064 21.513 1.00 85.25 74 HIS A C 1
ATOM 577 O O . HIS A 1 74 ? -7.937 -5.886 22.105 1.00 85.25 74 HIS A O 1
ATOM 583 N N . VAL A 1 75 ? -6.755 -6.008 20.190 1.00 86.25 75 VAL A N 1
ATOM 584 C CA . VAL A 1 75 ? -7.885 -5.865 19.273 1.00 86.25 75 VAL A CA 1
ATOM 585 C C . VAL A 1 75 ? -7.932 -7.113 18.410 1.00 86.25 75 VAL A C 1
ATOM 587 O O . VAL A 1 75 ? -6.902 -7.548 17.896 1.00 86.25 75 VAL A O 1
ATOM 590 N N . ALA A 1 76 ? -9.121 -7.680 18.253 1.00 88.75 76 ALA A N 1
ATOM 591 C CA . ALA A 1 76 ? -9.363 -8.818 17.384 1.00 88.75 76 ALA A CA 1
ATOM 592 C C . ALA A 1 76 ? -10.664 -8.602 16.612 1.00 88.75 76 ALA A C 1
ATOM 594 O O . ALA A 1 76 ? -11.616 -8.022 17.138 1.00 88.75 76 ALA A O 1
ATOM 595 N N . ILE A 1 77 ? -10.703 -9.096 15.377 1.00 88.12 77 ILE A N 1
ATOM 596 C CA . ILE A 1 77 ? -11.946 -9.242 14.623 1.00 88.12 77 ILE A CA 1
ATOM 597 C C . ILE A 1 77 ? -12.484 -10.626 14.978 1.00 88.12 77 ILE A C 1
ATOM 599 O O . ILE A 1 77 ? -11.815 -11.627 14.748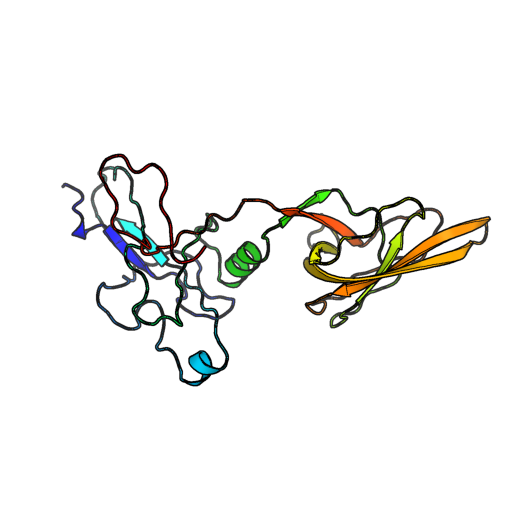 1.00 88.12 77 ILE A O 1
ATOM 603 N N . THR A 1 78 ? -13.648 -10.683 15.616 1.00 86.56 78 THR A N 1
ATOM 604 C CA . THR A 1 78 ? -14.200 -11.937 16.157 1.00 86.56 78 THR A CA 1
ATOM 605 C C . THR A 1 78 ? -15.288 -12.543 15.284 1.00 86.56 78 THR A C 1
ATOM 607 O O . THR A 1 78 ? -15.676 -13.686 15.505 1.00 86.56 78 THR A O 1
ATOM 610 N N . ARG A 1 79 ? -15.799 -11.788 14.308 1.00 84.81 79 ARG A N 1
ATOM 611 C CA . ARG A 1 79 ? -16.872 -12.226 13.423 1.00 84.81 79 ARG A CA 1
ATOM 612 C C . ARG A 1 79 ? -16.701 -11.637 12.028 1.00 84.81 79 ARG A C 1
ATOM 614 O O . ARG A 1 79 ? -16.448 -10.439 11.901 1.00 84.81 79 ARG A O 1
ATOM 621 N N . GLU A 1 80 ? -16.865 -12.495 11.027 1.00 83.44 80 GLU A N 1
ATOM 622 C CA . GLU A 1 80 ? -16.995 -12.136 9.612 1.00 83.44 80 GLU A CA 1
ATOM 623 C C . GLU A 1 80 ? -18.174 -11.173 9.391 1.00 83.44 80 GLU A C 1
ATOM 625 O O . GLU A 1 80 ? -19.079 -11.035 10.233 1.00 83.44 80 GLU A O 1
ATOM 630 N N . THR A 1 81 ? -18.183 -10.487 8.249 1.00 84.00 81 THR A N 1
ATOM 631 C CA . THR A 1 81 ? -19.337 -9.647 7.921 1.00 84.00 81 THR A CA 1
ATOM 632 C C . THR A 1 81 ? -20.540 -10.516 7.544 1.00 84.00 81 THR A C 1
ATOM 634 O O . THR A 1 81 ? -20.409 -11.652 7.104 1.00 84.00 81 THR A O 1
ATOM 637 N N . LYS A 1 82 ? -21.757 -9.994 7.733 1.00 85.88 82 LYS A N 1
ATOM 638 C CA . LYS A 1 82 ? -22.979 -10.728 7.355 1.00 85.88 82 LYS A CA 1
ATOM 639 C C . LYS A 1 82 ? -23.214 -10.784 5.841 1.00 85.88 82 LYS A C 1
ATOM 641 O O . LYS A 1 82 ? -24.110 -11.502 5.414 1.00 85.88 82 LYS A O 1
ATOM 646 N N . ASP A 1 83 ? -22.511 -9.968 5.059 1.00 85.25 83 ASP A N 1
ATOM 647 C CA . ASP A 1 83 ? -22.679 -9.886 3.609 1.00 85.25 83 ASP A CA 1
ATOM 648 C C . ASP A 1 83 ? -21.443 -10.484 2.944 1.00 85.25 83 ASP A C 1
ATOM 650 O O . ASP A 1 83 ? -20.352 -9.940 3.069 1.00 85.25 83 ASP A O 1
ATOM 654 N N . GLU A 1 84 ? -21.623 -11.567 2.196 1.00 83.50 84 GLU A N 1
ATOM 655 C CA . GLU A 1 84 ? -20.536 -12.306 1.535 1.00 83.50 84 GLU A CA 1
ATOM 656 C C . GLU A 1 84 ? -19.686 -11.441 0.585 1.00 83.50 84 GLU A C 1
ATOM 658 O O . GLU A 1 84 ? -18.559 -11.795 0.257 1.00 83.50 84 GLU A O 1
ATOM 663 N N . ASN A 1 85 ? -20.199 -10.286 0.140 1.00 84.69 85 ASN A N 1
ATOM 664 C CA . ASN A 1 85 ? -19.473 -9.371 -0.748 1.00 84.69 85 ASN A CA 1
ATOM 665 C C . ASN A 1 85 ? -18.612 -8.344 0.002 1.00 84.69 85 ASN A C 1
ATOM 667 O O . ASN A 1 85 ? -18.035 -7.456 -0.631 1.00 84.69 85 ASN A O 1
ATOM 671 N N . ILE A 1 86 ? -18.575 -8.394 1.335 1.00 86.44 86 ILE A N 1
ATOM 672 C CA . ILE A 1 86 ? -17.841 -7.443 2.165 1.00 86.44 86 ILE A CA 1
ATOM 673 C C . ILE A 1 86 ? -16.816 -8.203 2.995 1.00 86.44 86 ILE A C 1
ATOM 675 O O . ILE A 1 86 ? -17.155 -8.974 3.886 1.00 86.44 86 ILE A O 1
ATOM 679 N N . SER A 1 87 ? -15.546 -7.897 2.764 1.00 87.19 87 SER A N 1
ATOM 680 C CA . SER A 1 87 ? -14.444 -8.391 3.587 1.00 87.19 87 SER A CA 1
ATOM 681 C C . SER A 1 87 ? -13.862 -7.253 4.416 1.00 87.19 87 SER A C 1
ATOM 683 O O . SER A 1 87 ? -13.736 -6.120 3.944 1.00 87.19 87 SER A O 1
ATOM 685 N N . VAL A 1 88 ? -13.489 -7.555 5.658 1.00 88.69 88 VAL A N 1
ATOM 686 C CA . VAL A 1 88 ? -12.846 -6.601 6.569 1.00 88.69 88 VAL A CA 1
ATOM 687 C C . VAL A 1 88 ? -11.503 -7.168 6.998 1.00 88.69 88 VAL A C 1
ATOM 689 O O . VAL A 1 88 ? -11.408 -8.310 7.436 1.00 88.69 88 VAL A O 1
ATOM 692 N N . CYS A 1 89 ? -10.466 -6.342 6.908 1.00 89.44 89 CYS A N 1
ATOM 693 C CA . CYS A 1 89 ? -9.155 -6.646 7.459 1.00 89.44 89 CYS A CA 1
ATOM 694 C C . CYS A 1 89 ? -8.666 -5.477 8.313 1.00 89.44 89 CYS A C 1
ATOM 696 O O . CYS A 1 89 ? -9.031 -4.319 8.096 1.00 89.44 89 CYS A O 1
ATOM 698 N N . MET A 1 90 ? -7.824 -5.793 9.286 1.00 91.00 90 MET A N 1
ATOM 699 C CA . MET A 1 90 ? -7.131 -4.829 10.123 1.00 91.00 90 MET A CA 1
ATOM 700 C C . MET A 1 90 ? -5.629 -4.966 9.897 1.00 91.00 90 MET A C 1
ATOM 702 O O . MET A 1 90 ? -5.105 -6.068 9.768 1.00 91.00 90 MET A O 1
ATOM 706 N N . PHE A 1 91 ? -4.924 -3.844 9.873 1.00 89.81 91 PHE A N 1
ATOM 707 C CA . PHE A 1 91 ? -3.467 -3.790 9.835 1.00 89.81 91 PHE A CA 1
ATOM 708 C C . PHE A 1 91 ? -2.993 -2.583 10.647 1.00 89.81 91 PHE A C 1
ATOM 710 O O . PHE A 1 91 ? -3.791 -1.723 11.022 1.00 89.81 91 PHE A O 1
ATOM 717 N N . THR A 1 92 ? -1.695 -2.525 10.921 1.00 87.81 92 THR A N 1
ATOM 718 C CA . THR A 1 92 ? -1.047 -1.394 11.591 1.00 87.81 92 THR A CA 1
ATOM 719 C C . THR A 1 92 ? 0.112 -0.899 10.737 1.00 87.81 92 THR A C 1
ATOM 721 O O . THR A 1 92 ? 0.832 -1.697 10.139 1.00 87.81 92 THR A O 1
ATOM 724 N N . THR A 1 93 ? 0.280 0.418 10.674 1.00 83.69 93 THR A N 1
ATOM 725 C CA . THR A 1 93 ? 1.481 1.088 10.150 1.00 83.69 93 THR A CA 1
ATOM 726 C C . THR A 1 93 ? 2.482 1.412 11.267 1.00 83.69 93 THR A C 1
ATOM 728 O O . THR A 1 93 ? 3.526 2.005 11.008 1.00 83.69 93 THR A O 1
ATOM 731 N N . ASP A 1 94 ? 2.131 1.087 12.518 1.00 85.31 94 ASP A N 1
ATOM 732 C CA . ASP A 1 94 ? 2.812 1.468 13.762 1.00 85.31 94 ASP A CA 1
ATOM 733 C C . ASP A 1 94 ? 3.022 2.982 13.929 1.00 85.31 94 ASP A C 1
ATOM 735 O O . ASP A 1 94 ? 3.825 3.439 14.745 1.00 85.31 94 ASP A O 1
ATOM 739 N N . SER A 1 95 ? 2.250 3.785 13.191 1.00 85.50 95 SER A N 1
ATOM 740 C CA . SER A 1 95 ? 2.312 5.239 13.245 1.00 85.50 95 SER A CA 1
ATOM 741 C C . SER A 1 95 ? 1.129 5.830 14.022 1.00 85.50 95 SER A C 1
ATOM 743 O O . SER A 1 95 ? -0.039 5.602 13.696 1.00 85.50 95 SER A O 1
ATOM 745 N N . PRO A 1 96 ? 1.374 6.678 15.035 1.00 88.19 96 PRO A N 1
ATOM 746 C CA . PRO A 1 96 ? 0.297 7.363 15.742 1.00 88.19 96 PRO A CA 1
ATOM 747 C C . PRO A 1 96 ? -0.333 8.496 14.919 1.00 88.19 96 PRO A C 1
ATOM 749 O O . PRO A 1 96 ? -1.423 8.946 15.260 1.00 88.19 96 PRO A O 1
ATOM 752 N N . SER A 1 97 ? 0.296 8.945 13.827 1.00 90.69 97 SER A N 1
ATOM 753 C CA . SER A 1 97 ? -0.099 10.162 13.099 1.00 90.69 97 SER A CA 1
ATOM 754 C C . SER A 1 97 ? -0.275 9.985 11.592 1.00 90.69 97 SER A C 1
ATOM 756 O O . SER A 1 97 ? -0.491 10.979 10.904 1.00 90.69 97 SER A O 1
ATOM 758 N N . ASP A 1 98 ? -0.138 8.769 11.064 1.00 88.94 98 ASP A N 1
ATOM 759 C CA . ASP A 1 98 ? -0.326 8.506 9.638 1.00 88.94 98 ASP A CA 1
ATOM 760 C C . ASP A 1 98 ? -1.741 8.856 9.171 1.00 88.94 98 ASP A C 1
ATOM 762 O O . ASP A 1 98 ? -2.736 8.719 9.900 1.00 88.94 98 ASP A O 1
ATOM 766 N N . ASN A 1 99 ? -1.800 9.326 7.930 1.00 92.19 99 ASN A N 1
ATOM 767 C CA . ASN A 1 99 ? -3.043 9.562 7.221 1.00 92.19 99 ASN A CA 1
ATOM 768 C C . ASN A 1 99 ? -3.317 8.411 6.246 1.00 92.19 99 ASN A C 1
ATOM 770 O O . ASN A 1 99 ? -2.484 7.536 6.011 1.00 92.19 99 ASN A O 1
ATOM 774 N N . ARG A 1 100 ? -4.491 8.428 5.620 1.00 90.25 100 ARG A N 1
ATOM 775 C CA . ARG A 1 100 ? -4.950 7.419 4.671 1.00 90.25 100 ARG A CA 1
ATOM 776 C C . ARG A 1 100 ? -3.966 7.259 3.525 1.00 90.25 100 ARG A C 1
ATOM 778 O O . ARG A 1 100 ? -3.754 6.136 3.084 1.00 90.25 100 ARG A O 1
ATOM 785 N N . LYS A 1 101 ? -3.397 8.361 3.027 1.00 85.25 101 LYS A N 1
ATOM 786 C CA . LYS A 1 101 ? -2.374 8.302 1.984 1.00 85.25 101 LYS A CA 1
ATOM 787 C C . LYS A 1 101 ? -1.177 7.464 2.429 1.00 85.25 101 LYS A C 1
ATOM 789 O O . LYS A 1 101 ? -0.803 6.546 1.719 1.00 85.25 101 LYS A O 1
ATOM 794 N N . ASP A 1 102 ? -0.645 7.723 3.617 1.00 82.81 102 ASP A N 1
ATOM 795 C CA . ASP A 1 102 ? 0.508 6.993 4.147 1.00 82.81 102 ASP A CA 1
ATOM 796 C C . ASP A 1 102 ? 0.169 5.514 4.395 1.00 82.81 102 ASP A C 1
ATOM 798 O O . ASP A 1 102 ? 0.961 4.632 4.080 1.00 82.81 102 ASP A O 1
ATOM 802 N N . ALA A 1 103 ? -1.034 5.229 4.905 1.00 84.62 103 ALA A N 1
ATOM 803 C CA . ALA A 1 103 ? -1.518 3.865 5.109 1.00 84.62 103 ALA A CA 1
ATOM 804 C C . ALA A 1 103 ? -1.741 3.115 3.784 1.00 84.62 103 ALA A C 1
ATOM 806 O O . ALA A 1 103 ? -1.467 1.919 3.697 1.00 84.62 103 ALA A O 1
ATOM 807 N N . ARG A 1 104 ? -2.205 3.813 2.740 1.00 84.50 104 ARG A N 1
ATOM 808 C CA . ARG A 1 104 ? -2.300 3.274 1.378 1.00 84.50 104 ARG A CA 1
ATOM 809 C C . ARG A 1 104 ? -0.912 3.008 0.816 1.00 84.50 104 ARG A C 1
ATOM 811 O O . ARG A 1 104 ? -0.677 1.907 0.343 1.00 84.50 104 ARG A O 1
ATOM 818 N N . ASP A 1 105 ? 0.002 3.965 0.927 1.00 78.75 105 ASP A N 1
ATOM 819 C CA . ASP A 1 105 ? 1.385 3.806 0.487 1.00 78.75 105 ASP A CA 1
ATOM 820 C C . ASP A 1 105 ? 2.048 2.632 1.221 1.00 78.75 105 ASP A C 1
ATOM 822 O O . ASP A 1 105 ? 2.790 1.878 0.603 1.00 78.75 105 ASP A O 1
ATOM 826 N N . PHE A 1 106 ? 1.744 2.427 2.509 1.00 77.25 106 PHE A N 1
ATOM 827 C CA . PHE A 1 106 ? 2.198 1.271 3.284 1.00 77.25 106 PHE A CA 1
ATOM 828 C C . PHE A 1 106 ? 1.632 -0.046 2.736 1.00 77.25 106 PHE A C 1
ATOM 830 O O . PHE A 1 106 ? 2.398 -0.974 2.475 1.00 77.25 106 PHE A O 1
ATOM 837 N N . LEU A 1 107 ? 0.314 -0.102 2.510 1.00 76.31 107 LEU A N 1
ATOM 838 C CA . LEU A 1 107 ? -0.386 -1.255 1.937 1.00 76.31 107 LEU A CA 1
ATOM 839 C C . LEU A 1 107 ? 0.137 -1.609 0.536 1.00 76.31 107 LEU A C 1
ATOM 841 O O . LEU A 1 107 ? 0.316 -2.779 0.206 1.00 76.31 107 LEU A O 1
ATOM 845 N N . GLU A 1 108 ? 0.393 -0.594 -0.285 1.00 71.12 108 GLU A N 1
ATOM 846 C CA . GLU A 1 108 ? 0.953 -0.733 -1.629 1.00 71.12 108 GLU A CA 1
ATOM 847 C C . GLU A 1 108 ? 2.452 -1.056 -1.590 1.00 71.12 108 GLU A C 1
ATOM 849 O O . GLU A 1 108 ? 2.964 -1.755 -2.470 1.00 71.12 108 GLU A O 1
ATOM 854 N N . SER A 1 109 ? 3.156 -0.626 -0.539 1.00 61.94 109 SER A N 1
ATOM 855 C CA . SER A 1 109 ? 4.537 -1.003 -0.246 1.00 61.94 109 SER A CA 1
ATOM 856 C C . SER A 1 109 ? 4.625 -2.414 0.343 1.00 61.94 109 SER A C 1
ATOM 858 O O . SER A 1 109 ? 5.285 -2.664 1.345 1.00 61.94 109 SER A O 1
ATOM 860 N N . TYR A 1 110 ? 4.048 -3.393 -0.349 1.00 58.41 110 TYR A N 1
ATOM 861 C CA . TYR A 1 110 ? 4.227 -4.826 -0.072 1.00 58.41 110 TYR A CA 1
ATOM 862 C C . TYR A 1 110 ? 5.685 -5.305 -0.287 1.00 58.41 110 TYR A C 1
ATOM 864 O O . TYR A 1 110 ? 6.004 -6.493 -0.343 1.00 58.41 110 TYR A O 1
ATOM 872 N N . VAL A 1 111 ? 6.601 -4.368 -0.529 1.00 59.47 111 VAL A N 1
ATOM 873 C CA . VAL A 1 111 ? 7.881 -4.640 -1.144 1.00 59.47 111 VAL A CA 1
ATOM 874 C C . VAL A 1 111 ? 8.922 -3.680 -0.570 1.00 59.47 111 VAL A C 1
ATOM 876 O O . VAL A 1 111 ? 8.889 -2.477 -0.826 1.00 59.47 111 VAL A O 1
ATOM 879 N N . THR A 1 112 ? 9.844 -4.201 0.244 1.00 63.19 112 THR A N 1
ATOM 880 C CA . THR A 1 112 ? 11.005 -3.434 0.702 1.00 63.19 112 THR A CA 1
ATOM 881 C C . THR A 1 112 ? 11.920 -3.150 -0.476 1.00 63.19 112 THR A C 1
ATOM 883 O O . THR A 1 112 ? 11.954 -3.870 -1.478 1.00 63.19 112 THR A O 1
ATOM 886 N N . LEU A 1 113 ? 12.700 -2.080 -0.349 1.00 68.00 113 LEU A N 1
ATOM 887 C CA . LEU A 1 113 ? 13.748 -1.763 -1.306 1.00 68.00 113 LEU A CA 1
ATOM 888 C C . LEU A 1 113 ? 14.757 -2.908 -1.353 1.00 68.00 113 LEU A C 1
ATOM 890 O O . LEU A 1 113 ? 15.494 -3.150 -0.400 1.00 68.00 113 LEU A O 1
ATOM 894 N N . GLY A 1 114 ? 14.769 -3.606 -2.480 1.00 72.38 114 GLY A N 1
ATOM 895 C CA . GLY A 1 114 ? 15.771 -4.599 -2.809 1.00 72.38 114 GLY A CA 1
ATOM 896 C C . GLY A 1 114 ? 17.054 -3.945 -3.322 1.00 72.38 114 GLY A C 1
ATOM 897 O O . GLY A 1 114 ? 17.239 -2.727 -3.221 1.00 72.38 114 GLY A O 1
ATOM 898 N N . PRO A 1 115 ? 17.969 -4.735 -3.900 1.00 78.44 115 PRO A N 1
ATOM 899 C CA . PRO A 1 115 ? 19.162 -4.193 -4.528 1.00 78.44 115 PRO A CA 1
ATOM 900 C C . PRO A 1 115 ? 18.810 -3.281 -5.712 1.00 78.44 115 PRO A C 1
ATOM 902 O O . PRO A 1 115 ? 17.747 -3.384 -6.340 1.00 78.44 115 PRO A O 1
ATOM 905 N N . ARG A 1 116 ? 19.742 -2.380 -6.033 1.00 81.81 116 ARG A N 1
ATOM 906 C CA . ARG A 1 116 ? 19.646 -1.503 -7.203 1.00 81.81 116 ARG A CA 1
ATOM 907 C C . ARG A 1 116 ? 19.436 -2.353 -8.459 1.00 81.81 116 ARG A C 1
ATOM 909 O O . ARG A 1 116 ? 20.182 -3.301 -8.696 1.00 81.81 116 ARG A O 1
ATOM 916 N N . PHE A 1 117 ? 18.432 -2.006 -9.258 1.00 85.25 117 PHE A N 1
ATOM 917 C CA . PHE A 1 117 ? 18.202 -2.662 -10.537 1.00 85.25 117 PHE A CA 1
ATOM 918 C C . PHE A 1 117 ? 19.349 -2.295 -11.499 1.00 85.25 117 PHE A C 1
ATOM 920 O O . PHE A 1 117 ? 19.693 -1.112 -11.593 1.00 85.25 117 PHE A O 1
ATOM 927 N N . PRO A 1 118 ? 19.970 -3.263 -12.200 1.00 82.25 118 PRO A N 1
ATOM 928 C CA . PRO A 1 118 ? 21.126 -3.020 -13.065 1.00 82.25 118 PRO A CA 1
ATOM 929 C C . PRO A 1 118 ? 20.714 -2.411 -14.420 1.00 82.25 118 PRO A C 1
ATOM 931 O O . PRO A 1 118 ? 20.989 -2.974 -15.479 1.00 82.25 118 PRO A O 1
ATOM 934 N N . GLY A 1 119 ? 20.039 -1.261 -14.391 1.00 84.31 119 GLY A N 1
ATOM 935 C CA . GLY A 1 119 ? 19.590 -0.528 -15.572 1.00 84.31 119 GLY A CA 1
ATOM 936 C C . GLY A 1 119 ? 19.298 0.942 -15.276 1.00 84.31 119 GLY A C 1
ATOM 937 O O . GLY A 1 119 ? 19.132 1.343 -14.122 1.00 84.31 119 GLY A O 1
ATOM 938 N N . TRP A 1 120 ? 19.238 1.736 -16.340 1.00 86.44 120 TRP A N 1
ATOM 939 C CA . TRP A 1 120 ? 19.051 3.186 -16.294 1.00 86.44 120 TRP A CA 1
ATOM 940 C C . TRP A 1 120 ? 17.911 3.607 -17.215 1.00 86.44 120 TRP A C 1
ATOM 942 O O . TRP A 1 120 ? 17.736 3.022 -18.282 1.00 86.44 120 TRP A O 1
ATOM 952 N N . LEU A 1 121 ? 17.137 4.620 -16.819 1.00 88.00 121 LEU A N 1
ATOM 953 C CA . LEU A 1 121 ? 16.081 5.170 -17.672 1.00 88.00 121 LEU A CA 1
ATOM 954 C C . LEU A 1 121 ? 16.689 5.790 -18.934 1.00 88.00 121 LEU A C 1
ATOM 956 O O . LEU A 1 121 ? 17.594 6.620 -18.842 1.00 88.00 121 LEU A O 1
ATOM 960 N N . TYR A 1 122 ? 16.176 5.389 -20.094 1.00 85.44 122 TYR A N 1
ATOM 961 C CA . TYR A 1 122 ? 16.579 5.917 -21.388 1.00 85.44 122 TYR A CA 1
ATOM 962 C C . TYR A 1 122 ? 15.733 7.144 -21.734 1.00 85.44 122 TYR A C 1
ATOM 964 O O . TYR A 1 122 ? 14.595 7.015 -22.187 1.00 85.44 122 TYR A O 1
ATOM 972 N N . GLY A 1 123 ? 16.298 8.329 -21.500 1.00 84.50 123 GLY A N 1
ATOM 973 C CA . GLY A 1 123 ? 15.580 9.596 -21.630 1.00 84.50 123 GLY A CA 1
ATOM 974 C C . GLY A 1 123 ? 14.498 9.811 -20.564 1.00 84.50 123 GLY A C 1
ATOM 975 O O . GLY A 1 123 ? 14.160 8.916 -19.780 1.00 84.50 123 GLY A O 1
ATOM 976 N N . ASP A 1 124 ? 13.970 11.031 -20.522 1.00 86.38 124 ASP A N 1
ATOM 977 C CA . ASP A 1 124 ? 12.970 11.436 -19.535 1.00 86.38 124 ASP A CA 1
ATOM 978 C C . ASP A 1 124 ? 11.642 10.706 -19.751 1.00 86.38 124 ASP A C 1
ATOM 980 O O . ASP A 1 124 ? 11.112 10.646 -20.860 1.00 86.38 124 ASP A O 1
ATOM 984 N N . GLN A 1 125 ? 11.090 10.168 -18.666 1.00 88.50 125 GLN A N 1
ATOM 985 C CA . GLN A 1 125 ? 9.802 9.485 -18.667 1.00 88.50 125 GLN A CA 1
ATOM 986 C C . GLN A 1 125 ? 8.742 10.457 -18.138 1.00 88.50 125 GLN A C 1
ATOM 988 O O . GLN A 1 125 ? 8.768 10.762 -16.944 1.00 88.50 125 GLN A O 1
ATOM 993 N N . PRO A 1 126 ? 7.843 10.990 -18.985 1.00 87.94 126 PRO A N 1
ATOM 994 C CA . PRO A 1 126 ? 6.901 12.026 -18.578 1.00 87.94 126 PRO A CA 1
ATOM 995 C C . PRO A 1 126 ? 5.826 11.499 -17.622 1.00 87.94 126 PRO A C 1
ATOM 997 O O . PRO A 1 126 ? 5.431 10.332 -17.681 1.00 87.94 126 PRO A O 1
ATOM 1000 N N . ALA A 1 127 ? 5.300 12.388 -16.776 1.00 87.62 127 ALA A N 1
ATOM 1001 C CA . ALA A 1 127 ? 4.090 12.112 -16.004 1.00 87.62 127 ALA A CA 1
ATOM 1002 C C . ALA A 1 127 ? 2.948 11.649 -16.933 1.00 87.62 127 ALA A C 1
ATOM 1004 O O . ALA A 1 127 ? 2.754 12.187 -18.023 1.00 87.62 127 ALA A O 1
ATOM 1005 N N . GLY A 1 128 ? 2.204 10.632 -16.510 1.00 84.50 128 GLY A N 1
ATOM 1006 C CA . GLY A 1 128 ? 1.151 9.983 -17.288 1.00 84.50 128 GLY A CA 1
ATOM 1007 C C . GLY A 1 128 ? 1.627 8.826 -18.173 1.00 84.50 128 GLY A C 1
ATOM 1008 O O . GLY A 1 128 ? 0.789 8.071 -18.669 1.00 84.50 128 GLY A O 1
ATOM 1009 N N . ALA A 1 129 ? 2.939 8.634 -18.358 1.00 87.62 129 ALA A N 1
ATOM 1010 C CA . ALA A 1 129 ? 3.451 7.514 -19.144 1.00 87.62 129 ALA A CA 1
ATOM 1011 C C . ALA A 1 129 ? 3.091 6.162 -18.504 1.00 87.62 129 ALA A C 1
ATOM 1013 O O . ALA A 1 129 ? 3.125 6.005 -17.284 1.00 87.62 129 ALA A O 1
ATOM 1014 N N . ARG A 1 130 ? 2.759 5.175 -19.346 1.00 89.88 130 ARG A N 1
ATOM 1015 C CA . ARG A 1 130 ? 2.468 3.777 -18.957 1.00 89.88 130 ARG A CA 1
ATOM 1016 C C . ARG A 1 130 ? 3.542 2.788 -19.410 1.00 89.88 130 ARG A C 1
ATOM 1018 O O . ARG A 1 130 ? 3.355 1.574 -19.349 1.00 89.88 130 ARG A O 1
ATOM 1025 N N . ALA A 1 131 ? 4.664 3.309 -19.881 1.00 88.81 131 ALA A N 1
ATOM 1026 C CA . ALA A 1 131 ? 5.819 2.531 -20.271 1.00 88.81 131 ALA A CA 1
ATOM 1027 C C . ALA A 1 131 ? 7.080 3.226 -19.765 1.00 88.81 131 ALA A C 1
ATOM 1029 O O . ALA A 1 131 ? 7.125 4.453 -19.696 1.00 88.81 131 ALA A O 1
ATOM 1030 N N . LEU A 1 132 ? 8.078 2.427 -19.410 1.00 89.31 132 LEU A N 1
ATOM 1031 C CA . LEU A 1 132 ? 9.412 2.875 -19.050 1.00 89.31 132 LEU A CA 1
ATOM 1032 C C . LEU A 1 132 ? 10.387 2.348 -20.090 1.00 89.31 132 LEU A C 1
ATOM 1034 O O . LEU A 1 132 ? 10.473 1.137 -20.307 1.00 89.31 132 LEU A O 1
ATOM 1038 N N . LEU A 1 133 ? 11.154 3.252 -20.688 1.00 90.50 133 LEU A N 1
ATOM 1039 C CA . LEU A 1 133 ? 12.310 2.880 -21.489 1.00 90.50 133 LEU A CA 1
ATOM 1040 C C . LEU A 1 133 ? 13.535 2.807 -20.584 1.00 90.50 133 LEU A C 1
ATOM 1042 O O . LEU A 1 133 ? 13.897 3.779 -19.926 1.00 90.50 133 LEU A O 1
ATOM 1046 N N . VAL A 1 134 ? 14.174 1.644 -20.545 1.00 88.94 134 VAL A N 1
ATOM 1047 C CA . VAL A 1 134 ? 15.369 1.376 -19.741 1.00 88.94 134 VAL A CA 1
ATOM 1048 C C . VAL A 1 134 ? 16.461 0.849 -20.656 1.00 88.94 134 VAL A C 1
ATOM 1050 O O . VAL A 1 134 ? 16.189 0.014 -21.509 1.00 88.94 134 VAL A O 1
ATOM 1053 N N . PHE A 1 135 ? 17.707 1.274 -20.484 1.00 87.81 135 PHE A N 1
ATOM 1054 C CA . PHE A 1 135 ? 18.848 0.582 -21.077 1.00 87.81 135 PHE A CA 1
ATOM 1055 C C . PHE A 1 135 ? 19.683 -0.111 -20.000 1.00 87.81 135 PHE A C 1
ATOM 1057 O O . PHE A 1 135 ? 19.809 0.364 -18.872 1.00 87.81 135 PHE A O 1
ATOM 1064 N N . MET A 1 136 ? 20.246 -1.267 -20.342 1.00 86.75 136 MET A N 1
ATOM 1065 C CA . MET A 1 136 ? 20.994 -2.112 -19.411 1.00 86.75 136 MET A CA 1
ATOM 1066 C C . MET A 1 136 ? 22.110 -2.903 -20.116 1.00 86.75 136 MET A C 1
ATOM 1068 O O . MET A 1 136 ? 22.118 -3.010 -21.351 1.00 86.75 136 MET A O 1
ATOM 1072 N N . PRO A 1 137 ? 23.096 -3.442 -19.373 1.00 84.81 137 PRO A N 1
ATOM 1073 C CA . PRO A 1 137 ? 24.118 -4.324 -19.936 1.00 84.81 137 PRO A CA 1
ATOM 1074 C C . PRO A 1 137 ? 23.503 -5.561 -20.613 1.00 84.81 137 PRO A C 1
ATOM 1076 O O . PRO A 1 137 ? 22.444 -6.035 -20.212 1.00 84.81 137 PRO A O 1
ATOM 1079 N N . MET A 1 138 ? 24.183 -6.117 -21.623 1.00 83.19 138 MET A N 1
ATOM 1080 C CA . MET A 1 138 ? 23.699 -7.314 -22.334 1.00 83.19 138 MET A CA 1
ATOM 108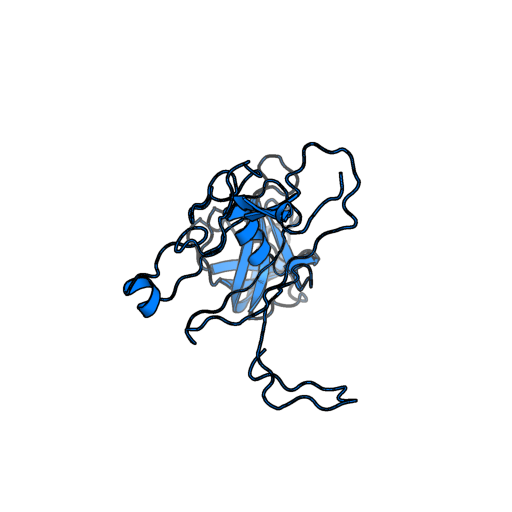1 C C . MET A 1 138 ? 23.635 -8.565 -21.443 1.00 83.19 138 MET A C 1
ATOM 1083 O O . MET A 1 138 ? 22.804 -9.432 -21.691 1.00 83.19 138 MET A O 1
ATOM 1087 N N . ASP A 1 139 ? 24.481 -8.658 -20.421 1.00 83.38 139 ASP A N 1
ATOM 1088 C CA . ASP A 1 139 ? 24.518 -9.766 -19.453 1.00 83.38 139 ASP A CA 1
ATOM 1089 C C . ASP A 1 139 ? 23.350 -9.706 -18.450 1.00 83.38 139 ASP A C 1
ATOM 1091 O O . ASP A 1 139 ? 22.784 -10.731 -18.079 1.00 83.38 139 ASP A O 1
ATOM 1095 N N . ALA A 1 140 ? 22.923 -8.497 -18.076 1.00 84.50 140 ALA A N 1
ATOM 1096 C CA . ALA A 1 140 ? 22.057 -8.302 -16.924 1.00 84.50 140 ALA A CA 1
ATOM 1097 C C . ALA A 1 140 ? 20.649 -8.929 -17.094 1.00 84.50 140 ALA A C 1
ATOM 1099 O O . ALA A 1 140 ? 20.083 -8.925 -18.199 1.00 84.50 140 ALA A O 1
ATOM 1100 N N . PRO A 1 141 ? 20.054 -9.446 -15.998 1.00 84.56 141 PRO A N 1
ATOM 1101 C CA . PRO A 1 141 ? 18.753 -10.104 -16.029 1.00 84.56 141 PRO A CA 1
ATOM 1102 C C . PRO A 1 141 ? 17.610 -9.099 -16.197 1.00 84.56 141 PRO A C 1
ATOM 1104 O O . PRO A 1 141 ? 17.560 -8.069 -15.522 1.00 84.56 141 PRO A O 1
ATOM 1107 N N . LEU A 1 142 ? 16.661 -9.428 -17.076 1.00 87.31 142 LEU A N 1
ATOM 1108 C CA . LEU A 1 142 ? 15.442 -8.642 -17.277 1.00 87.31 142 LEU A CA 1
ATOM 1109 C C . LEU A 1 142 ? 14.559 -8.660 -16.014 1.00 87.31 142 LEU A C 1
ATOM 1111 O O . LEU A 1 142 ? 14.558 -9.656 -15.282 1.00 87.31 142 LEU A O 1
ATOM 1115 N N . PRO A 1 143 ? 13.774 -7.597 -15.762 1.00 85.56 143 PRO A N 1
ATOM 1116 C CA . PRO A 1 143 ? 12.806 -7.608 -14.676 1.00 85.56 143 PRO A CA 1
ATOM 1117 C C . PRO A 1 143 ? 11.741 -8.675 -14.949 1.00 85.56 143 PRO A C 1
ATOM 1119 O O . PRO A 1 143 ? 11.371 -8.930 -16.097 1.00 85.56 143 PRO A O 1
ATOM 1122 N N . LYS A 1 144 ? 11.246 -9.319 -13.891 1.00 82.62 144 LYS A N 1
ATOM 1123 C CA . LYS A 1 144 ? 10.211 -10.348 -14.030 1.00 82.62 144 LYS A CA 1
ATOM 1124 C C . LYS A 1 144 ? 8.862 -9.690 -14.317 1.00 82.62 144 LYS A C 1
ATOM 1126 O O . LYS A 1 144 ? 8.521 -8.653 -13.751 1.00 82.62 144 LYS A O 1
ATOM 1131 N N . VAL A 1 145 ? 8.055 -10.325 -15.161 1.00 82.88 145 VAL A N 1
ATOM 1132 C CA . VAL A 1 145 ? 6.652 -9.925 -15.323 1.00 82.88 145 VAL A CA 1
ATOM 1133 C C . VAL A 1 145 ? 5.942 -10.066 -13.973 1.00 82.88 145 VAL A C 1
ATOM 1135 O O . VAL A 1 145 ? 6.203 -11.007 -13.227 1.00 82.88 145 VAL A O 1
ATOM 1138 N N . SER A 1 146 ? 5.080 -9.108 -13.638 1.00 77.00 146 SER A N 1
ATOM 1139 C CA . SER A 1 146 ? 4.425 -8.962 -12.334 1.00 77.00 146 SER A CA 1
ATOM 1140 C C . SER A 1 146 ? 5.343 -8.603 -11.155 1.00 77.00 146 SER A C 1
ATOM 1142 O O . SER A 1 146 ? 4.841 -8.505 -10.033 1.00 77.00 146 SER A O 1
ATOM 1144 N N . SER A 1 147 ? 6.643 -8.349 -11.359 1.00 80.25 147 SER A N 1
ATOM 1145 C CA . SER A 1 147 ? 7.464 -7.751 -10.297 1.00 80.25 147 SER A CA 1
ATOM 1146 C C . SER A 1 147 ? 7.131 -6.274 -10.109 1.00 80.25 147 SER A C 1
ATOM 1148 O O . SER A 1 147 ? 6.721 -5.595 -11.053 1.00 80.25 147 SER A O 1
ATOM 1150 N N . VAL A 1 148 ? 7.354 -5.768 -8.902 1.00 83.44 148 VAL A N 1
ATOM 1151 C CA . VAL A 1 148 ? 7.307 -4.336 -8.610 1.00 83.44 148 VAL A CA 1
ATOM 1152 C C . VAL A 1 148 ? 8.723 -3.765 -8.726 1.00 83.44 148 VAL A C 1
ATOM 1154 O O . VAL A 1 148 ? 9.711 -4.429 -8.409 1.00 83.44 148 VAL A O 1
ATOM 1157 N N . LEU A 1 149 ? 8.830 -2.550 -9.251 1.00 84.94 149 LEU A N 1
ATOM 1158 C CA . LEU A 1 149 ? 10.054 -1.756 -9.267 1.00 84.94 149 LEU A CA 1
ATOM 1159 C C . LEU A 1 149 ? 9.794 -0.454 -8.513 1.00 84.94 149 LEU A C 1
ATOM 1161 O O . LEU A 1 149 ? 8.678 0.063 -8.530 1.00 84.94 149 LEU A O 1
ATOM 1165 N N . CYS A 1 150 ? 10.823 0.087 -7.869 1.00 83.19 150 CYS A N 1
ATOM 1166 C CA . CYS A 1 150 ? 10.756 1.385 -7.209 1.00 83.19 150 CYS A CA 1
ATOM 1167 C C . CYS A 1 150 ? 11.654 2.383 -7.946 1.00 83.19 150 CYS A C 1
ATOM 1169 O O . CYS A 1 150 ? 12.847 2.131 -8.144 1.00 83.19 150 CYS A O 1
ATOM 1171 N N . LEU A 1 151 ? 11.073 3.504 -8.369 1.00 85.19 151 LEU A N 1
ATOM 1172 C CA . LEU A 1 151 ? 11.763 4.598 -9.047 1.00 85.19 151 LEU A CA 1
ATOM 1173 C C . LEU A 1 151 ? 12.024 5.725 -8.049 1.00 85.19 151 LEU A C 1
ATOM 1175 O O . LEU A 1 151 ? 11.087 6.152 -7.381 1.00 85.19 151 LEU A O 1
ATOM 1179 N N . PHE A 1 152 ? 13.256 6.238 -7.985 1.00 80.94 152 PHE A N 1
ATOM 1180 C CA . PHE A 1 152 ? 13.598 7.431 -7.199 1.00 80.94 152 PHE A CA 1
ATOM 1181 C C . PHE A 1 152 ? 14.090 8.564 -8.078 1.00 80.94 152 PHE A C 1
ATOM 1183 O O . PHE A 1 152 ? 15.130 8.425 -8.725 1.00 80.94 152 PHE A O 1
ATOM 1190 N N . ASN A 1 153 ? 13.417 9.703 -7.990 1.00 82.19 153 ASN A N 1
ATOM 1191 C CA . ASN A 1 153 ? 13.930 10.986 -8.448 1.00 82.19 153 ASN A CA 1
ATOM 1192 C C . ASN A 1 153 ? 14.704 11.650 -7.299 1.00 82.19 153 ASN A C 1
ATOM 1194 O O . ASN A 1 153 ? 14.198 11.677 -6.177 1.00 82.19 153 ASN A O 1
ATOM 1198 N N . ASP A 1 154 ? 15.909 12.158 -7.571 1.00 74.38 154 ASP A N 1
ATOM 1199 C CA . ASP A 1 154 ? 16.749 12.897 -6.611 1.00 74.38 154 ASP A CA 1
ATOM 1200 C C . ASP A 1 154 ? 16.926 12.191 -5.245 1.00 74.38 154 ASP A C 1
ATOM 1202 O O . ASP A 1 154 ? 16.807 12.800 -4.181 1.00 74.38 154 ASP A O 1
ATOM 1206 N N . LYS A 1 155 ? 17.198 10.877 -5.259 1.00 71.25 155 LYS A N 1
ATOM 1207 C CA . LYS A 1 155 ? 17.359 10.069 -4.034 1.00 71.25 155 LYS A CA 1
ATOM 1208 C C . LYS A 1 155 ? 18.386 10.684 -3.072 1.00 71.25 155 LYS A C 1
ATOM 1210 O O . LYS A 1 155 ? 19.525 10.933 -3.464 1.00 71.25 155 LYS A O 1
ATOM 1215 N N . GLY A 1 156 ? 18.016 10.843 -1.803 1.00 67.19 156 GLY A N 1
ATOM 1216 C CA . GLY A 1 156 ? 18.859 11.421 -0.754 1.00 67.19 156 GLY A CA 1
ATOM 1217 C C . GLY A 1 156 ? 18.882 12.952 -0.724 1.00 67.19 156 GLY A C 1
ATOM 1218 O O . GLY A 1 156 ? 19.635 13.523 0.063 1.00 67.19 156 GLY A O 1
ATOM 1219 N N . GLN A 1 157 ? 18.080 13.620 -1.557 1.00 75.38 157 GLN A N 1
ATOM 1220 C CA . GLN A 1 157 ? 17.882 15.070 -1.530 1.00 75.38 157 GLN A CA 1
ATOM 1221 C C . GLN A 1 157 ? 16.554 15.429 -0.854 1.00 75.38 157 GLN A C 1
ATOM 1223 O O . GLN A 1 157 ? 15.649 14.608 -0.735 1.00 75.38 157 GLN A O 1
ATOM 1228 N N . VAL A 1 158 ? 16.394 16.698 -0.466 1.00 72.94 158 VAL A N 1
ATOM 1229 C CA . VAL A 1 158 ? 15.123 17.221 0.081 1.00 72.94 158 VAL A CA 1
ATOM 1230 C C . VAL A 1 158 ? 13.969 17.085 -0.928 1.00 72.94 158 VAL A C 1
ATOM 1232 O O . VAL A 1 158 ? 12.808 16.999 -0.540 1.00 72.94 158 VAL A O 1
ATOM 1235 N N . THR A 1 159 ? 14.282 17.035 -2.225 1.00 75.81 159 THR A N 1
ATOM 1236 C CA . TH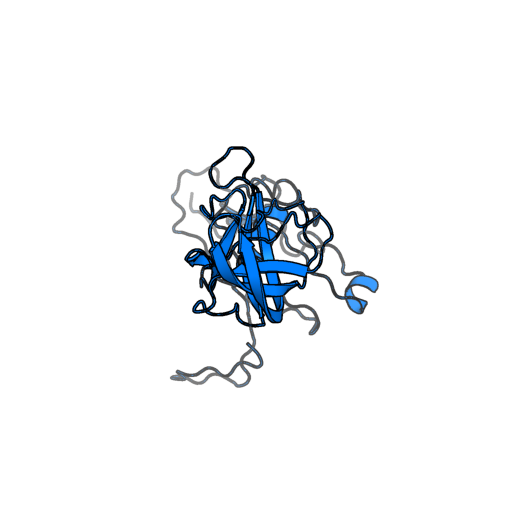R A 1 159 ? 13.323 16.861 -3.324 1.00 75.81 159 THR A CA 1
ATOM 1237 C C . THR A 1 159 ? 13.076 15.398 -3.702 1.00 75.81 159 THR A C 1
ATOM 1239 O O . THR A 1 159 ? 12.494 15.149 -4.759 1.00 75.81 159 THR A O 1
ATOM 1242 N N . GLU A 1 160 ? 13.493 14.438 -2.865 1.00 76.69 160 GLU A N 1
ATOM 1243 C CA . GLU A 1 160 ? 13.311 13.011 -3.131 1.00 76.69 160 GLU A CA 1
ATOM 1244 C C . GLU A 1 160 ? 11.840 12.685 -3.407 1.00 76.69 160 GLU A C 1
ATOM 1246 O O . GLU A 1 160 ? 10.932 13.001 -2.633 1.00 76.69 160 GLU A O 1
ATOM 1251 N N . TYR A 1 161 ? 11.610 12.005 -4.525 1.00 77.25 161 TYR A N 1
ATOM 1252 C CA . TYR A 1 161 ? 10.302 11.480 -4.869 1.00 77.25 161 TYR A CA 1
ATOM 1253 C C . TYR A 1 161 ? 10.431 10.031 -5.309 1.00 77.25 161 TYR A C 1
ATOM 1255 O O . TYR A 1 161 ? 11.219 9.713 -6.203 1.00 77.25 161 TYR A O 1
ATOM 1263 N N . ARG A 1 162 ? 9.637 9.158 -4.688 1.00 81.56 162 ARG A N 1
ATOM 1264 C CA . ARG A 1 162 ? 9.617 7.726 -4.979 1.00 81.56 162 ARG A CA 1
ATOM 1265 C C . ARG A 1 162 ? 8.253 7.288 -5.490 1.00 81.56 162 ARG A C 1
ATOM 1267 O O . ARG A 1 162 ? 7.238 7.758 -4.986 1.00 81.56 162 ARG A O 1
ATOM 1274 N N . GLN A 1 163 ? 8.242 6.365 -6.445 1.00 79.88 163 GLN A N 1
ATOM 1275 C CA . GLN A 1 163 ? 7.019 5.730 -6.935 1.00 79.88 163 GLN A CA 1
ATOM 1276 C C . GLN A 1 163 ? 7.254 4.235 -7.164 1.00 79.88 163 GLN A C 1
ATOM 1278 O O . GLN A 1 163 ? 8.257 3.840 -7.766 1.00 79.88 163 GLN A O 1
ATOM 1283 N N . TYR A 1 164 ? 6.312 3.409 -6.708 1.00 81.94 164 TYR A N 1
ATOM 1284 C CA . TYR A 1 164 ? 6.281 1.979 -6.999 1.00 81.94 164 TYR A CA 1
ATOM 1285 C C . TYR A 1 164 ? 5.485 1.723 -8.276 1.00 81.94 164 TYR A C 1
ATOM 1287 O O . TYR A 1 164 ? 4.386 2.242 -8.463 1.00 81.94 164 TYR A O 1
ATOM 1295 N N . VAL A 1 165 ? 6.043 0.912 -9.170 1.00 83.06 165 VAL A N 1
ATOM 1296 C CA . VAL A 1 165 ? 5.432 0.578 -10.456 1.00 83.06 165 VAL A CA 1
ATOM 1297 C C . VAL A 1 165 ? 5.414 -0.932 -10.648 1.00 83.06 165 VAL A C 1
ATOM 1299 O O . VAL A 1 165 ? 6.441 -1.606 -10.549 1.00 83.06 165 VAL A O 1
ATOM 1302 N N . ARG A 1 166 ? 4.230 -1.486 -10.923 1.00 83.06 166 ARG A N 1
ATOM 1303 C CA . ARG A 1 166 ? 4.070 -2.912 -11.226 1.00 83.06 166 ARG A CA 1
ATOM 1304 C C . ARG A 1 166 ? 4.315 -3.164 -12.707 1.00 83.06 166 ARG A C 1
ATOM 1306 O O . ARG A 1 166 ? 3.675 -2.544 -13.555 1.00 83.06 166 ARG A O 1
ATOM 1313 N N . VAL A 1 167 ? 5.200 -4.109 -13.001 1.00 84.75 167 VAL A N 1
ATOM 1314 C CA . VAL A 1 167 ? 5.545 -4.524 -14.362 1.00 84.75 167 VAL A CA 1
ATOM 1315 C C . VAL A 1 167 ? 4.463 -5.444 -14.926 1.00 84.75 167 VAL A C 1
ATOM 1317 O O . VAL A 1 167 ? 4.182 -6.498 -14.362 1.00 84.75 167 VAL A O 1
ATOM 1320 N N . VAL A 1 168 ? 3.884 -5.072 -16.066 1.00 86.19 168 VAL A N 1
ATOM 1321 C CA . VAL A 1 168 ? 2.862 -5.853 -16.788 1.00 86.19 168 VAL A CA 1
ATOM 1322 C C . VAL A 1 168 ? 3.480 -6.633 -17.939 1.00 86.19 168 VAL A C 1
ATOM 1324 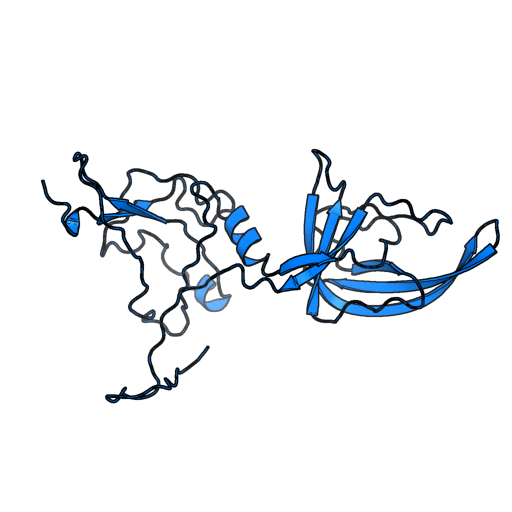O O . VAL A 1 168 ? 3.143 -7.791 -18.164 1.00 86.19 168 VAL A O 1
ATOM 1327 N N . LYS A 1 169 ? 4.394 -5.999 -18.673 1.00 87.06 169 LYS A N 1
ATOM 1328 C CA . LYS A 1 169 ? 5.038 -6.586 -19.847 1.00 87.06 169 LYS A CA 1
ATOM 1329 C C . LYS A 1 169 ? 6.467 -6.080 -19.955 1.00 87.06 169 LYS A C 1
ATOM 1331 O O . LYS A 1 169 ? 6.738 -4.931 -19.614 1.00 87.06 169 LYS A O 1
ATOM 1336 N N . VAL A 1 170 ? 7.359 -6.937 -20.438 1.00 91.06 170 VAL A N 1
ATOM 1337 C CA . VAL A 1 170 ? 8.768 -6.612 -20.662 1.00 91.06 170 VAL A CA 1
ATOM 1338 C C . VAL A 1 170 ? 9.138 -7.044 -22.071 1.00 91.06 170 VAL A C 1
ATOM 1340 O O . VAL A 1 170 ? 9.021 -8.219 -22.409 1.00 91.06 170 VAL A O 1
ATOM 1343 N N . GLU A 1 171 ? 9.586 -6.093 -22.879 1.00 90.06 171 GLU A N 1
ATOM 1344 C CA . GLU A 1 171 ? 10.121 -6.325 -24.219 1.00 90.06 171 GLU A CA 1
ATOM 1345 C C . GLU A 1 171 ? 11.561 -5.825 -24.245 1.00 90.06 171 GLU A C 1
ATOM 1347 O O . GLU A 1 171 ? 11.839 -4.732 -23.761 1.00 90.06 171 GLU A O 1
ATOM 1352 N N . ALA A 1 172 ? 12.491 -6.621 -24.766 1.00 88.44 172 ALA A N 1
ATOM 1353 C CA . ALA A 1 172 ? 13.905 -6.273 -24.780 1.00 88.44 172 ALA A CA 1
ATOM 1354 C C . ALA A 1 172 ? 14.479 -6.403 -26.188 1.00 88.44 172 ALA A C 1
ATOM 1356 O O . ALA A 1 172 ? 14.341 -7.442 -26.829 1.00 88.44 172 ALA A O 1
ATOM 1357 N N . GLU A 1 173 ? 15.189 -5.370 -26.624 1.00 88.06 173 GLU A N 1
ATOM 1358 C CA . GLU A 1 173 ? 15.862 -5.303 -27.914 1.00 88.06 173 GLU A CA 1
ATOM 1359 C C . GLU A 1 173 ? 17.345 -4.977 -27.713 1.00 88.06 173 GLU A C 1
ATOM 1361 O O . GLU A 1 173 ? 17.718 -4.052 -26.991 1.00 88.06 173 GLU A O 1
ATOM 1366 N N . GLY A 1 174 ? 18.229 -5.746 -28.347 1.00 85.56 174 GLY A N 1
ATOM 1367 C CA . GLY A 1 174 ? 19.657 -5.438 -28.358 1.00 85.56 174 GLY A CA 1
ATOM 1368 C C . GLY A 1 174 ? 19.942 -4.311 -29.345 1.00 85.56 174 GLY A C 1
ATOM 1369 O O . GLY A 1 174 ? 19.726 -4.484 -30.542 1.00 85.56 174 GLY A O 1
ATOM 1370 N N . ARG A 1 175 ? 20.471 -3.180 -28.870 1.00 82.88 175 ARG A N 1
ATOM 1371 C CA . ARG A 1 175 ? 20.834 -2.043 -29.721 1.00 82.88 175 ARG A CA 1
ATOM 1372 C C . ARG A 1 175 ? 22.318 -1.720 -29.603 1.00 82.88 175 ARG A C 1
ATOM 1374 O O . ARG A 1 175 ? 22.920 -1.770 -28.528 1.00 82.88 175 ARG A O 1
ATOM 1381 N N . GLN A 1 176 ? 22.915 -1.395 -30.743 1.00 80.25 176 GLN A N 1
ATOM 1382 C CA . GLN A 1 176 ? 24.298 -0.956 -30.824 1.00 80.25 176 GLN A CA 1
ATOM 1383 C C . GLN A 1 176 ? 24.334 0.568 -30.877 1.00 80.25 176 GLN A C 1
ATOM 1385 O O . GLN A 1 176 ? 23.759 1.179 -31.776 1.00 80.25 176 GLN A O 1
ATOM 1390 N N . PHE A 1 177 ? 24.996 1.170 -29.896 1.00 78.06 177 PHE A N 1
ATOM 1391 C CA . PHE A 1 177 ? 25.174 2.610 -29.794 1.00 78.06 177 PHE A CA 1
ATOM 1392 C C . PHE A 1 177 ? 26.575 2.974 -30.285 1.00 78.06 177 PHE A C 1
ATOM 1394 O O . PHE A 1 177 ? 27.574 2.406 -29.835 1.00 78.06 177 PHE A O 1
ATOM 1401 N N . ASN A 1 178 ? 26.643 3.917 -31.223 1.00 73.94 178 ASN A N 1
ATOM 1402 C CA . ASN A 1 178 ? 27.896 4.498 -31.687 1.00 73.94 178 ASN A CA 1
ATOM 1403 C C . ASN A 1 178 ? 28.193 5.723 -30.821 1.00 73.94 178 ASN A C 1
ATOM 1405 O O . ASN A 1 178 ? 27.598 6.779 -31.018 1.00 73.94 178 ASN A O 1
ATOM 1409 N N . LEU A 1 179 ? 29.089 5.573 -29.849 1.00 72.19 179 LEU A N 1
ATOM 1410 C CA . LEU A 1 179 ? 29.586 6.685 -29.043 1.00 72.19 179 LEU A CA 1
ATOM 1411 C C . LEU A 1 179 ? 30.886 7.189 -29.678 1.00 72.19 179 LEU A C 1
ATOM 1413 O O . LEU A 1 179 ? 31.636 6.400 -30.254 1.00 72.19 179 LEU A O 1
ATOM 1417 N N . GLY A 1 180 ? 31.191 8.484 -29.546 1.00 58.94 180 GLY A N 1
ATOM 1418 C CA . GLY A 1 180 ? 32.358 9.146 -30.165 1.00 58.94 180 GLY A CA 1
ATOM 1419 C C . GLY A 1 180 ? 33.747 8.599 -29.780 1.00 58.94 180 GLY A C 1
ATOM 1420 O O . GLY A 1 180 ? 34.757 9.171 -30.169 1.00 58.94 180 GLY A O 1
ATOM 1421 N N . GLY A 1 181 ? 33.813 7.492 -29.033 1.00 60.59 181 GLY A N 1
ATOM 1422 C CA . GLY A 1 181 ? 35.033 6.769 -28.680 1.00 60.59 181 GLY A CA 1
ATOM 1423 C C . GLY A 1 181 ? 34.880 5.240 -28.658 1.00 60.59 181 GLY A C 1
ATOM 1424 O O . GLY A 1 181 ? 35.640 4.591 -27.939 1.00 60.59 181 GLY A O 1
ATOM 1425 N N . GLY A 1 182 ? 33.894 4.667 -29.367 1.00 67.75 182 GLY A N 1
ATOM 1426 C CA . GLY A 1 182 ? 33.712 3.215 -29.526 1.00 67.75 182 GLY A CA 1
ATOM 1427 C C . GLY A 1 182 ? 32.251 2.761 -29.668 1.00 67.75 182 GLY A C 1
ATOM 1428 O O . GLY A 1 182 ? 31.317 3.486 -29.330 1.00 67.75 182 GLY A O 1
ATOM 1429 N N . GLN A 1 183 ? 32.047 1.534 -30.159 1.00 74.81 183 GLN A N 1
ATOM 1430 C CA . GLN A 1 183 ? 30.719 0.916 -30.258 1.00 74.81 183 GLN A CA 1
ATOM 1431 C C . GLN A 1 183 ? 30.383 0.170 -28.965 1.00 74.81 183 GLN A C 1
ATOM 1433 O O . GLN A 1 183 ? 31.129 -0.715 -28.550 1.00 74.81 183 GLN A O 1
ATOM 1438 N N . VAL A 1 184 ? 29.245 0.490 -28.346 1.00 77.00 184 VAL A N 1
ATOM 1439 C CA . VAL A 1 184 ? 28.770 -0.183 -27.129 1.00 77.00 184 VAL A CA 1
ATOM 1440 C C . VAL A 1 184 ? 27.439 -0.868 -27.420 1.00 77.00 184 VAL A C 1
ATOM 1442 O O . VAL A 1 184 ? 26.510 -0.256 -27.944 1.00 77.00 184 VAL A O 1
ATOM 1445 N N . LYS A 1 185 ? 27.336 -2.157 -27.084 1.00 80.81 185 LYS A N 1
ATOM 1446 C CA . LYS A 1 185 ? 26.089 -2.926 -27.192 1.00 80.81 185 LYS A CA 1
ATOM 1447 C C . LYS A 1 185 ? 25.362 -2.904 -25.849 1.00 80.81 185 LYS A C 1
ATOM 1449 O O . LYS A 1 185 ? 25.926 -3.325 -24.840 1.00 80.81 185 LYS A O 1
ATOM 1454 N N . ARG A 1 186 ? 24.117 -2.429 -25.835 1.00 84.75 186 ARG A N 1
ATOM 1455 C CA . ARG A 1 186 ? 23.236 -2.424 -24.655 1.00 84.75 186 ARG A CA 1
ATOM 1456 C C . ARG A 1 186 ? 21.883 -3.023 -25.032 1.00 84.75 186 ARG A C 1
ATOM 1458 O O . ARG A 1 186 ? 21.477 -2.966 -26.191 1.00 84.75 186 ARG A O 1
ATOM 1465 N N . LYS A 1 187 ? 21.175 -3.579 -24.053 1.00 88.00 187 LYS A N 1
ATOM 1466 C CA . LYS A 1 187 ? 19.763 -3.941 -24.216 1.00 88.00 187 LYS A CA 1
ATOM 1467 C C . LYS A 1 187 ? 18.923 -2.714 -23.906 1.00 88.00 187 LYS A C 1
ATOM 1469 O O . LYS A 1 187 ? 19.105 -2.127 -22.844 1.00 88.00 187 LYS A O 1
ATOM 1474 N N . VAL A 1 188 ? 18.030 -2.344 -24.813 1.00 88.62 188 VAL A N 1
ATOM 1475 C CA . VAL A 1 188 ? 16.943 -1.399 -24.561 1.00 88.62 188 VAL A CA 1
ATOM 1476 C C . VAL A 1 188 ? 15.718 -2.225 -24.208 1.00 88.62 188 VAL A C 1
ATOM 1478 O O . VAL A 1 188 ? 15.329 -3.121 -24.948 1.00 88.62 188 VAL A O 1
ATOM 1481 N N . VAL A 1 189 ? 15.146 -1.960 -23.046 1.00 89.69 189 VAL A N 1
ATOM 1482 C CA . VAL A 1 189 ? 14.023 -2.685 -22.474 1.00 89.69 189 VAL A CA 1
ATOM 1483 C C . VAL A 1 189 ? 12.854 -1.726 -22.351 1.00 89.69 189 VAL A C 1
ATOM 1485 O O . VAL A 1 189 ? 12.948 -0.701 -21.679 1.00 89.69 189 VAL A O 1
ATOM 1488 N N . ASN A 1 190 ? 11.755 -2.073 -23.006 1.00 91.38 190 ASN A N 1
ATOM 1489 C CA . ASN A 1 190 ? 10.475 -1.410 -22.867 1.00 91.38 190 ASN A CA 1
ATOM 1490 C C . ASN A 1 190 ? 9.648 -2.154 -21.811 1.00 91.38 190 ASN A C 1
ATOM 1492 O O . ASN A 1 190 ? 9.268 -3.314 -21.992 1.00 91.38 190 ASN A O 1
ATOM 1496 N N . ILE A 1 191 ? 9.408 -1.500 -20.679 1.00 91.00 191 ILE A N 1
ATOM 1497 C CA . ILE A 1 191 ? 8.680 -2.059 -19.542 1.00 91.00 191 ILE A CA 1
ATOM 1498 C C . ILE A 1 191 ? 7.307 -1.397 -19.497 1.00 91.00 191 ILE A C 1
ATOM 1500 O O . ILE A 1 191 ? 7.190 -0.226 -19.152 1.00 91.00 191 ILE A O 1
ATOM 1504 N N . THR A 1 192 ? 6.251 -2.142 -19.812 1.00 89.00 192 THR A N 1
ATOM 1505 C CA . THR A 1 192 ? 4.874 -1.662 -19.628 1.00 89.00 192 THR A CA 1
ATOM 1506 C C . THR A 1 192 ? 4.500 -1.752 -18.154 1.00 89.00 192 THR A C 1
ATOM 1508 O O . THR A 1 192 ? 4.659 -2.813 -17.543 1.00 89.00 192 THR A O 1
ATOM 1511 N N . ILE A 1 193 ? 3.985 -0.660 -17.591 1.00 87.62 193 ILE A N 1
ATOM 1512 C CA . ILE A 1 193 ? 3.598 -0.551 -16.180 1.00 87.62 193 ILE A CA 1
ATOM 1513 C C . ILE A 1 193 ? 2.076 -0.474 -16.027 1.00 87.62 193 ILE A C 1
ATOM 1515 O O . ILE A 1 193 ? 1.375 0.017 -16.911 1.00 87.62 193 ILE A O 1
ATOM 1519 N N . ALA A 1 194 ? 1.561 -0.990 -14.909 1.00 80.31 194 ALA A N 1
ATOM 1520 C CA . ALA A 1 194 ? 0.120 -1.045 -14.649 1.00 80.31 194 ALA A CA 1
ATOM 1521 C C . ALA A 1 194 ? -0.474 0.346 -14.377 1.00 80.31 194 ALA A C 1
ATOM 1523 O O . ALA A 1 194 ? -1.480 0.729 -14.975 1.00 80.31 194 ALA A O 1
ATOM 1524 N N . ASN A 1 195 ? 0.187 1.104 -13.501 1.00 80.19 195 ASN A N 1
ATOM 1525 C CA . ASN A 1 195 ? -0.229 2.442 -13.095 1.00 80.19 195 ASN A CA 1
ATOM 1526 C C . ASN A 1 195 ? 0.596 3.491 -13.854 1.00 80.19 195 ASN A C 1
ATOM 1528 O O . ASN A 1 195 ? 1.793 3.272 -14.055 1.00 80.19 195 ASN A O 1
ATOM 1532 N N . PRO A 1 196 ? -0.005 4.616 -14.284 1.00 82.44 196 PRO A N 1
ATOM 1533 C CA . PRO A 1 196 ? 0.736 5.694 -14.928 1.00 82.44 196 PRO A CA 1
ATOM 1534 C C . PRO A 1 196 ? 1.714 6.373 -13.955 1.00 82.44 196 PRO A C 1
ATOM 1536 O O . PRO A 1 196 ? 1.489 6.403 -12.745 1.00 82.44 196 PRO A O 1
ATOM 1539 N N . LEU A 1 197 ? 2.789 6.959 -14.487 1.00 85.44 197 LEU A N 1
ATOM 1540 C CA . LEU A 1 197 ? 3.719 7.763 -13.689 1.00 85.44 197 LEU A CA 1
ATOM 1541 C C . LEU A 1 197 ? 3.030 9.022 -13.157 1.00 85.44 197 LEU A C 1
ATOM 1543 O O . LEU A 1 197 ? 2.382 9.744 -13.910 1.00 85.44 197 LEU A O 1
ATOM 1547 N N . GLU A 1 198 ? 3.190 9.319 -11.874 1.00 79.50 198 GLU A N 1
ATOM 1548 C CA . GLU A 1 198 ? 2.601 10.517 -11.258 1.00 79.50 198 GLU A CA 1
ATOM 1549 C C . GLU A 1 198 ? 3.426 11.775 -11.545 1.00 79.50 198 GLU A C 1
ATOM 1551 O O . GLU A 1 198 ? 2.894 12.881 -11.649 1.00 79.50 198 GLU A O 1
ATOM 1556 N N . LYS A 1 199 ? 4.742 11.605 -11.689 1.00 83.00 199 LYS A N 1
ATOM 1557 C CA . LYS A 1 199 ? 5.694 12.670 -12.003 1.00 83.00 199 LYS A CA 1
ATOM 1558 C C . LYS A 1 199 ? 6.644 12.240 -13.107 1.00 83.00 199 LYS A C 1
ATOM 1560 O O . LYS A 1 199 ? 6.836 11.056 -13.365 1.00 83.00 199 LYS A O 1
ATOM 1565 N N . THR A 1 200 ? 7.267 13.233 -13.729 1.00 85.88 200 THR A N 1
ATOM 1566 C CA . THR A 1 200 ? 8.325 13.000 -14.707 1.00 85.88 200 THR A CA 1
ATOM 1567 C C . THR A 1 200 ? 9.587 12.499 -14.006 1.00 85.88 200 THR A C 1
ATOM 1569 O O . THR A 1 200 ? 10.120 13.182 -13.128 1.00 85.88 200 THR A O 1
ATOM 1572 N N . PHE A 1 201 ? 10.082 11.331 -14.415 1.00 85.62 201 PHE A N 1
ATOM 1573 C CA . PHE A 1 201 ? 11.359 10.778 -13.961 1.00 85.62 201 PHE A CA 1
ATOM 1574 C C . PHE A 1 201 ? 12.454 11.116 -14.967 1.00 85.62 201 PHE A C 1
ATOM 1576 O O . PHE A 1 201 ? 12.318 10.817 -16.154 1.00 85.62 201 PHE A O 1
ATOM 1583 N N . LYS A 1 202 ? 13.539 11.737 -14.495 1.00 82.69 202 LYS A N 1
ATOM 1584 C CA . LYS A 1 202 ? 14.631 12.174 -15.371 1.00 82.69 202 LYS A CA 1
ATOM 1585 C C . LYS A 1 202 ? 15.492 10.991 -15.783 1.00 82.69 202 LYS A C 1
ATOM 1587 O O . LYS A 1 202 ? 16.001 10.273 -14.921 1.00 82.69 202 LYS A O 1
ATOM 1592 N N . GLY A 1 203 ? 15.653 10.776 -17.076 1.00 79.44 203 GLY A N 1
ATOM 1593 C CA . GLY A 1 203 ? 16.515 9.723 -17.590 1.00 79.44 203 GLY A CA 1
ATOM 1594 C C . GLY A 1 203 ? 17.906 10.226 -17.914 1.00 79.44 203 GLY A C 1
ATOM 1595 O O . GLY A 1 203 ? 18.276 11.364 -17.635 1.00 79.44 203 GLY A O 1
ATOM 1596 N N . VAL A 1 204 ? 18.683 9.341 -18.521 1.00 80.12 204 VAL A N 1
ATOM 1597 C CA . VAL A 1 204 ? 19.978 9.680 -19.104 1.00 80.12 204 VAL A CA 1
ATOM 1598 C C . VAL A 1 204 ? 20.036 9.171 -20.531 1.00 80.12 204 VAL A C 1
ATOM 1600 O O . VAL A 1 204 ? 19.346 8.220 -20.910 1.00 80.12 204 VAL A O 1
ATOM 1603 N N . GLU A 1 205 ? 20.867 9.819 -21.335 1.00 75.19 205 GLU A N 1
ATOM 1604 C CA . GLU A 1 205 ? 21.308 9.230 -22.589 1.00 75.19 205 GLU A CA 1
ATOM 1605 C C . GLU A 1 205 ? 22.435 8.233 -22.326 1.00 75.19 205 GLU A C 1
ATOM 1607 O O . GLU A 1 205 ? 23.107 8.273 -21.295 1.00 75.19 205 GLU A O 1
ATOM 1612 N N . VAL A 1 206 ? 22.646 7.320 -23.272 1.00 64.25 206 VAL A N 1
ATOM 1613 C CA . VAL A 1 206 ? 23.740 6.354 -23.184 1.00 64.25 206 VAL A CA 1
ATOM 1614 C C . VAL A 1 206 ? 25.056 7.129 -23.282 1.00 64.25 206 VAL A C 1
ATOM 1616 O O . VAL A 1 206 ? 25.388 7.647 -24.345 1.00 64.25 206 VAL A O 1
ATOM 1619 N N . MET A 1 207 ? 25.805 7.216 -22.185 1.00 63.75 207 MET A N 1
ATOM 1620 C CA . MET A 1 207 ? 27.126 7.846 -22.131 1.00 63.75 207 MET A CA 1
ATOM 1621 C C . MET A 1 207 ? 28.172 6.838 -21.637 1.00 63.75 207 MET A C 1
ATOM 1623 O O . MET A 1 207 ? 27.849 5.718 -21.250 1.00 63.75 207 MET A O 1
ATOM 1627 N N . LYS A 1 208 ? 29.460 7.186 -21.738 1.00 52.88 208 LYS A N 1
ATOM 1628 C CA . LYS A 1 208 ? 30.559 6.283 -21.350 1.00 52.88 208 LYS A CA 1
ATOM 1629 C C . LYS A 1 208 ? 30.696 6.163 -19.823 1.00 52.88 208 LYS A C 1
ATOM 1631 O O . LYS A 1 208 ? 31.052 5.092 -19.343 1.00 52.88 208 LYS A O 1
ATOM 1636 N N . ASP A 1 209 ? 30.341 7.234 -19.111 1.00 55.25 209 ASP A N 1
ATOM 1637 C CA . ASP A 1 209 ? 30.189 7.292 -17.659 1.00 55.25 209 ASP A CA 1
ATOM 1638 C C . ASP A 1 209 ? 28.691 7.370 -17.339 1.00 55.25 209 ASP A C 1
ATOM 1640 O O . ASP A 1 209 ? 28.073 8.426 -17.476 1.00 55.25 209 ASP A O 1
ATOM 1644 N N . ASP A 1 210 ? 28.087 6.241 -16.962 1.00 53.00 210 ASP A N 1
ATOM 1645 C CA . ASP A 1 210 ? 26.661 6.120 -16.618 1.00 53.00 210 A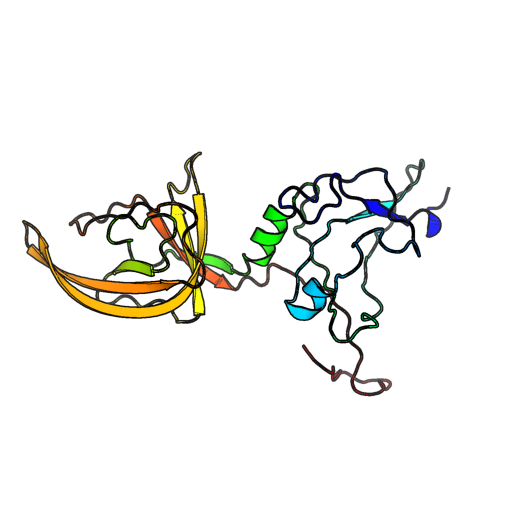SP A CA 1
ATOM 1646 C C . ASP A 1 210 ? 26.360 6.808 -15.256 1.00 53.00 210 ASP A C 1
ATOM 1648 O O . ASP A 1 210 ? 25.963 6.153 -14.289 1.00 53.00 210 ASP A O 1
ATOM 1652 N N . ASN A 1 211 ? 26.597 8.122 -15.138 1.00 49.88 211 ASN A N 1
ATOM 1653 C CA . ASN A 1 211 ? 26.286 8.920 -13.945 1.00 49.88 211 ASN A CA 1
ATOM 1654 C C . ASN A 1 211 ? 24.780 9.223 -13.873 1.00 49.88 211 ASN A C 1
ATOM 1656 O O . ASN A 1 211 ? 24.157 9.528 -14.888 1.00 49.88 211 ASN A O 1
ATOM 1660 N N . VAL A 1 212 ? 24.174 9.107 -12.685 1.00 59.03 212 VAL A N 1
ATOM 1661 C CA . VAL A 1 212 ? 22.740 8.793 -12.580 1.00 59.03 212 VAL A CA 1
ATOM 1662 C C . VAL A 1 212 ? 21.918 9.841 -11.815 1.00 59.03 212 VAL A C 1
ATOM 1664 O O . VAL A 1 212 ? 22.088 9.951 -10.603 1.00 59.03 212 VAL A O 1
ATOM 1667 N N . PRO A 1 213 ? 20.950 10.520 -12.460 1.00 58.12 213 PRO A N 1
ATOM 1668 C CA . PRO A 1 213 ? 19.944 11.347 -11.793 1.00 58.12 213 PRO A CA 1
ATOM 1669 C C . PRO A 1 213 ? 18.795 10.524 -11.170 1.00 58.12 213 PRO A C 1
ATOM 1671 O O . PRO A 1 213 ? 18.373 10.821 -10.057 1.00 58.12 213 PRO A O 1
ATOM 1674 N N . THR A 1 214 ? 18.330 9.445 -11.823 1.00 60.19 214 THR A N 1
ATOM 1675 C CA . THR A 1 214 ? 17.217 8.596 -11.335 1.00 60.19 214 THR A CA 1
ATOM 1676 C C . THR A 1 214 ? 17.661 7.164 -11.076 1.00 60.19 214 THR A C 1
ATOM 1678 O O . THR A 1 214 ? 18.181 6.483 -11.960 1.00 60.19 214 THR A O 1
ATOM 1681 N N . SER A 1 215 ? 17.423 6.666 -9.863 1.00 73.62 215 SER A N 1
ATOM 1682 C CA . SER A 1 215 ? 17.828 5.314 -9.467 1.00 73.62 215 SER A CA 1
ATOM 1683 C C . SER A 1 215 ? 16.643 4.353 -9.460 1.00 73.62 215 SER A C 1
ATOM 1685 O O . SER A 1 215 ? 15.648 4.603 -8.783 1.00 73.62 215 SER A O 1
ATOM 1687 N N . ILE A 1 216 ? 16.774 3.234 -10.178 1.00 78.44 216 ILE A N 1
ATOM 1688 C CA . ILE A 1 216 ? 15.790 2.146 -10.189 1.00 78.44 216 ILE A CA 1
ATOM 1689 C C . ILE A 1 216 ? 16.220 1.095 -9.165 1.00 78.44 216 ILE A C 1
ATOM 1691 O O . ILE A 1 216 ? 17.373 0.656 -9.152 1.00 78.44 216 ILE A O 1
ATOM 1695 N N . TYR A 1 217 ? 15.294 0.670 -8.316 1.00 79.62 217 TYR A N 1
ATOM 1696 C CA . TYR A 1 217 ? 15.501 -0.406 -7.356 1.00 79.62 217 TYR A CA 1
ATOM 1697 C C . TYR A 1 217 ? 14.552 -1.558 -7.655 1.00 79.62 217 TYR A C 1
ATOM 1699 O O . TYR A 1 217 ? 13.369 -1.354 -7.941 1.00 79.62 217 TYR A O 1
ATOM 1707 N N . THR A 1 218 ? 15.086 -2.778 -7.584 1.00 75.62 218 THR A N 1
ATOM 1708 C CA . THR A 1 218 ? 14.218 -3.943 -7.424 1.00 75.62 218 THR A CA 1
ATOM 1709 C C . THR A 1 218 ? 13.583 -3.871 -6.054 1.00 75.62 218 THR A C 1
ATOM 1711 O O . THR A 1 218 ? 14.102 -3.217 -5.148 1.00 75.62 218 THR A O 1
ATOM 1714 N N . THR A 1 219 ? 12.460 -4.538 -5.895 1.00 64.56 219 THR A N 1
ATOM 1715 C CA . THR A 1 219 ? 11.818 -4.622 -4.601 1.00 64.56 219 THR A CA 1
ATOM 1716 C C . THR A 1 219 ? 11.754 -6.082 -4.172 1.00 64.56 219 THR A C 1
ATOM 1718 O O . THR A 1 219 ? 11.446 -6.959 -4.981 1.00 64.56 219 THR A O 1
ATOM 1721 N N . LEU A 1 220 ? 12.073 -6.347 -2.910 1.00 60.47 220 LEU A N 1
ATOM 1722 C CA . LEU A 1 220 ? 11.934 -7.658 -2.284 1.00 60.47 220 LEU A CA 1
ATOM 1723 C C . LEU A 1 220 ? 10.600 -7.706 -1.557 1.00 60.47 220 LEU A C 1
ATOM 1725 O O . LEU A 1 220 ? 10.262 -6.748 -0.870 1.00 60.47 220 LEU A O 1
ATOM 1729 N N . VAL A 1 221 ? 9.846 -8.795 -1.701 1.00 54.78 221 VAL A N 1
ATOM 1730 C CA . VAL A 1 221 ? 8.638 -8.985 -0.893 1.00 54.78 221 VAL A CA 1
ATOM 1731 C C . VAL A 1 221 ? 9.074 -9.014 0.563 1.00 54.78 221 VAL A C 1
ATOM 1733 O O . VAL A 1 221 ? 9.783 -9.923 0.994 1.00 54.78 221 VAL A O 1
ATOM 1736 N N . SER A 1 222 ? 8.710 -7.959 1.281 1.00 48.84 222 SER A N 1
ATOM 1737 C CA . SER A 1 222 ? 8.876 -7.893 2.718 1.00 48.84 222 SER A CA 1
ATOM 1738 C C . SER A 1 222 ? 7.571 -8.362 3.305 1.00 48.84 222 SER A C 1
ATOM 1740 O O . SER A 1 222 ? 6.538 -7.758 3.030 1.00 48.84 222 SER A O 1
ATOM 1742 N N . ASP A 1 223 ? 7.624 -9.360 4.172 1.00 52.06 223 ASP A N 1
ATOM 1743 C CA . ASP A 1 223 ? 6.499 -9.717 5.034 1.00 52.06 223 ASP A CA 1
ATOM 1744 C C . ASP A 1 223 ? 6.362 -8.681 6.173 1.00 52.06 223 ASP A C 1
ATOM 1746 O O . ASP A 1 223 ? 6.495 -8.979 7.357 1.00 52.06 223 ASP A O 1
ATOM 1750 N N . ALA A 1 224 ? 6.274 -7.398 5.801 1.00 52.25 224 ALA A N 1
ATOM 1751 C CA . ALA A 1 224 ? 6.302 -6.271 6.729 1.00 52.25 224 ALA A CA 1
ATOM 1752 C C . ALA A 1 224 ? 4.902 -5.920 7.246 1.00 52.25 224 ALA A C 1
ATOM 1754 O O . ALA A 1 224 ? 4.765 -5.476 8.384 1.00 52.25 224 ALA A O 1
ATOM 1755 N N . ALA A 1 225 ? 3.866 -6.130 6.432 1.00 64.19 225 ALA A N 1
ATOM 1756 C CA . ALA A 1 225 ? 2.490 -5.857 6.811 1.00 64.19 225 ALA A CA 1
ATOM 1757 C C . ALA A 1 225 ? 1.831 -7.132 7.344 1.00 64.19 225 ALA A C 1
ATOM 1759 O O . ALA A 1 225 ? 1.629 -8.098 6.612 1.00 64.19 225 ALA A O 1
ATOM 1760 N N . ARG A 1 226 ? 1.473 -7.119 8.630 1.00 76.12 226 ARG A N 1
ATOM 1761 C CA . ARG A 1 226 ? 0.615 -8.150 9.218 1.00 76.12 226 ARG A CA 1
ATOM 1762 C C . ARG A 1 226 ? -0.837 -7.744 9.038 1.00 76.12 226 ARG A C 1
ATOM 1764 O O . ARG A 1 226 ? -1.248 -6.691 9.528 1.00 76.12 226 ARG A O 1
ATOM 1771 N N . TYR A 1 227 ? -1.592 -8.599 8.362 1.00 84.19 227 TYR A N 1
ATOM 1772 C CA . TYR A 1 227 ? -3.031 -8.457 8.209 1.00 84.19 227 TYR A CA 1
ATOM 1773 C C . TYR A 1 227 ? -3.737 -9.376 9.194 1.00 84.19 227 TYR A C 1
ATOM 1775 O O . TYR A 1 227 ? -3.368 -10.538 9.358 1.00 84.19 227 TYR A O 1
ATOM 1783 N N . TYR A 1 228 ? -4.758 -8.840 9.843 1.00 86.88 228 TYR A N 1
ATOM 1784 C CA . TYR A 1 228 ? -5.601 -9.553 10.783 1.00 86.88 228 TYR A CA 1
ATOM 1785 C C . TYR A 1 228 ? -7.012 -9.592 10.206 1.00 86.88 228 TYR A C 1
ATOM 1787 O O . TYR A 1 228 ? -7.615 -8.549 9.948 1.00 86.88 228 TYR A O 1
ATOM 1795 N N . GLY A 1 229 ? -7.513 -10.800 9.987 1.00 85.88 229 GLY A N 1
ATOM 1796 C CA . GLY A 1 229 ? -8.875 -11.085 9.555 1.00 85.88 229 GLY A CA 1
ATOM 1797 C C . GLY A 1 229 ? -9.487 -12.158 10.446 1.00 85.88 229 GLY A C 1
ATOM 1798 O O . GLY A 1 229 ? -8.871 -12.607 11.414 1.00 85.88 229 GLY A O 1
ATOM 1799 N N . VAL A 1 230 ? -10.697 -12.571 10.108 1.00 85.31 230 VAL A N 1
ATOM 1800 C CA . VAL A 1 230 ? -11.391 -13.694 10.736 1.00 85.31 230 VAL A CA 1
ATOM 1801 C C . VAL A 1 230 ? -11.991 -14.531 9.628 1.00 85.31 230 VAL A C 1
ATOM 1803 O O . VAL A 1 230 ? -12.426 -13.960 8.641 1.00 85.31 230 VAL A O 1
ATOM 1806 N N . MET A 1 231 ? -11.988 -15.849 9.788 1.00 80.00 231 MET A N 1
ATOM 1807 C CA . MET A 1 231 ? -12.654 -16.769 8.874 1.00 80.00 231 MET A CA 1
ATOM 1808 C C . MET A 1 231 ? -13.301 -17.898 9.660 1.00 80.00 231 MET A C 1
ATOM 1810 O O . MET A 1 231 ? -12.820 -18.274 10.735 1.00 80.00 231 MET A O 1
ATOM 1814 N N . GLU A 1 232 ? -14.385 -18.436 9.112 1.00 76.44 232 GLU A N 1
ATOM 1815 C CA . GLU A 1 232 ? -15.048 -19.608 9.670 1.00 76.44 232 GLU A CA 1
ATOM 1816 C C . GLU A 1 232 ? -14.351 -20.900 9.191 1.00 76.44 232 GLU A C 1
ATOM 1818 O O . GLU A 1 232 ? -13.908 -20.989 8.039 1.00 76.44 232 GLU A O 1
ATOM 1823 N N . PRO A 1 233 ? -14.181 -21.899 10.075 1.00 78.56 233 PRO A N 1
ATOM 1824 C CA . PRO A 1 233 ? -13.645 -23.197 9.688 1.00 78.56 233 PRO A CA 1
ATOM 1825 C C . PRO A 1 233 ? -14.666 -23.975 8.845 1.00 78.56 233 PRO A C 1
ATOM 1827 O O . PRO A 1 233 ? -15.861 -23.947 9.124 1.00 78.56 233 PRO A O 1
ATOM 1830 N N . VAL A 1 234 ? -14.183 -24.744 7.864 1.00 77.62 234 VAL A N 1
ATOM 1831 C CA . VAL A 1 234 ? -15.039 -25.553 6.961 1.00 77.62 234 VAL A CA 1
ATOM 1832 C C . VAL A 1 234 ? -15.707 -26.725 7.690 1.00 77.62 234 VAL A C 1
ATOM 1834 O O . VAL A 1 234 ? -16.697 -27.290 7.228 1.00 77.62 234 VAL A O 1
ATOM 1837 N N . ALA A 1 235 ? -15.145 -27.138 8.825 1.00 77.94 235 ALA A N 1
ATOM 1838 C CA . ALA A 1 235 ? -15.634 -28.254 9.619 1.00 77.94 235 ALA A CA 1
ATOM 1839 C C . ALA A 1 235 ? -15.500 -27.974 11.118 1.00 77.94 235 ALA A C 1
ATOM 1841 O O . ALA A 1 235 ? -14.630 -27.213 11.546 1.00 77.94 235 ALA A O 1
ATOM 1842 N N . ASP A 1 236 ? -16.336 -28.647 11.912 1.00 80.06 236 ASP A N 1
ATOM 1843 C CA . ASP A 1 236 ? -16.258 -28.609 13.371 1.00 80.06 236 ASP A CA 1
ATOM 1844 C C . ASP A 1 236 ? -14.882 -29.084 13.858 1.00 80.06 236 ASP A C 1
ATOM 1846 O O . ASP A 1 236 ? -14.413 -30.166 13.491 1.00 80.06 236 ASP A O 1
ATOM 1850 N N . LEU A 1 237 ? -14.266 -28.284 14.728 1.00 78.69 237 LEU A N 1
ATOM 1851 C CA . LEU A 1 237 ? -12.972 -28.588 15.334 1.00 78.69 237 LEU A CA 1
ATOM 1852 C C . LEU A 1 237 ? -13.127 -29.631 16.437 1.00 78.69 237 LEU A C 1
ATOM 1854 O O . LEU A 1 237 ? -13.987 -29.506 17.313 1.00 78.69 237 LEU A O 1
ATOM 1858 N N . LYS A 1 238 ? -12.260 -30.642 16.425 1.00 81.75 238 LYS A N 1
ATOM 1859 C CA . LYS A 1 238 ? -12.194 -31.679 17.456 1.00 81.75 238 LYS A CA 1
ATOM 1860 C C . LYS A 1 238 ? -11.005 -31.457 18.384 1.00 81.75 238 LYS A C 1
ATOM 1862 O O . LYS A 1 238 ? -10.013 -30.810 18.052 1.00 81.75 238 LYS A O 1
ATOM 1867 N N . GLU A 1 239 ? -11.108 -32.025 19.580 1.00 76.19 239 GLU A N 1
ATOM 1868 C CA . GLU A 1 239 ? -10.016 -32.028 20.550 1.00 76.19 239 GLU A CA 1
ATOM 1869 C C . GLU A 1 239 ? -8.784 -32.742 19.950 1.00 76.19 239 GLU A C 1
ATOM 1871 O O . GLU A 1 239 ? -8.888 -33.883 19.499 1.00 76.19 239 GLU A O 1
ATOM 1876 N N . ASN A 1 240 ? -7.626 -32.067 19.961 1.00 81.25 240 ASN A N 1
ATOM 1877 C CA . ASN A 1 240 ? -6.348 -32.449 19.325 1.00 81.25 240 ASN A CA 1
ATOM 1878 C C . ASN A 1 240 ? -6.202 -32.208 17.808 1.00 81.25 240 ASN A C 1
ATOM 1880 O O . ASN A 1 240 ? -5.206 -32.656 17.228 1.00 81.25 240 ASN A O 1
ATOM 1884 N N . ASP A 1 241 ? -7.104 -31.465 17.162 1.00 77.38 241 ASP A N 1
ATOM 1885 C CA . ASP A 1 241 ? -6.863 -31.030 15.782 1.00 77.38 241 ASP A CA 1
ATOM 1886 C C . ASP A 1 241 ? -5.671 -30.056 15.716 1.00 77.38 241 ASP A C 1
ATOM 1888 O O . ASP A 1 241 ? -5.607 -29.044 16.412 1.00 77.38 241 ASP A O 1
ATOM 1892 N N . THR A 1 242 ? -4.695 -30.384 14.867 1.00 77.94 242 THR A N 1
ATOM 1893 C CA . THR A 1 242 ? -3.471 -29.587 14.624 1.00 77.94 242 THR A CA 1
ATOM 1894 C C . THR A 1 242 ? -3.466 -28.921 13.250 1.00 77.94 242 THR A C 1
ATOM 1896 O O . THR A 1 242 ? -2.560 -28.152 12.932 1.00 77.94 242 THR A O 1
ATOM 1899 N N . ILE A 1 243 ? -4.479 -29.214 12.433 1.00 75.12 243 ILE A N 1
ATOM 1900 C CA . ILE A 1 243 ? -4.669 -28.688 11.084 1.00 75.12 243 ILE A CA 1
ATOM 1901 C C . ILE A 1 243 ? -6.104 -28.182 11.003 1.00 75.12 243 ILE A C 1
ATOM 1903 O O . ILE A 1 243 ? -7.031 -28.910 11.349 1.00 75.12 243 ILE A O 1
ATOM 1907 N N . LEU A 1 244 ? -6.274 -26.946 10.539 1.00 71.75 244 LEU A N 1
ATOM 1908 C CA . LEU A 1 244 ? -7.565 -26.275 10.481 1.00 71.75 244 LEU A CA 1
ATOM 1909 C C . LEU A 1 244 ? -7.892 -25.914 9.025 1.00 71.75 244 LEU A C 1
ATOM 1911 O O . LEU A 1 244 ? -7.249 -25.020 8.471 1.00 71.75 244 LEU A O 1
ATOM 1915 N N . PRO A 1 245 ? -8.830 -26.623 8.372 1.00 71.38 245 PRO A N 1
ATOM 1916 C CA . PRO A 1 245 ? -9.294 -26.247 7.046 1.00 71.38 245 PRO A CA 1
ATOM 1917 C C . PRO A 1 245 ? -10.188 -25.002 7.144 1.00 71.38 245 PRO A C 1
ATOM 1919 O O . PRO A 1 245 ? -11.154 -24.981 7.907 1.00 71.38 245 PRO A O 1
ATOM 1922 N N . VAL A 1 246 ? -9.863 -23.976 6.359 1.00 72.25 246 VAL A N 1
ATOM 1923 C CA . VAL A 1 246 ? -10.628 -22.724 6.215 1.00 72.25 246 VAL A CA 1
ATOM 1924 C C . VAL A 1 246 ? -11.201 -22.620 4.801 1.00 72.25 246 VAL A C 1
ATOM 1926 O O . VAL A 1 246 ? -10.612 -23.168 3.867 1.00 72.25 246 VAL A O 1
ATOM 1929 N N . ASP A 1 247 ? -12.349 -21.954 4.650 1.00 63.34 247 ASP A N 1
ATOM 1930 C CA . ASP A 1 247 ? -13.091 -21.891 3.375 1.00 63.34 247 ASP A CA 1
ATOM 1931 C C . ASP A 1 247 ? -12.334 -21.124 2.274 1.00 63.34 247 ASP A C 1
ATOM 1933 O O . ASP A 1 247 ? -12.480 -21.414 1.086 1.00 63.34 247 ASP A O 1
ATOM 1937 N N . SER A 1 248 ? -11.490 -20.162 2.655 1.00 57.75 248 SER A N 1
ATOM 1938 C CA . SER A 1 248 ? -10.646 -19.369 1.756 1.00 57.75 248 SER A CA 1
ATOM 1939 C C . SER A 1 248 ? -9.389 -18.889 2.498 1.00 57.75 248 SER A C 1
ATOM 1941 O O . SER A 1 248 ? -9.328 -18.971 3.721 1.00 57.75 248 SER A O 1
ATOM 1943 N N . ILE A 1 249 ? -8.363 -18.412 1.782 1.00 51.50 249 ILE A N 1
ATOM 1944 C CA . ILE A 1 249 ? -7.194 -17.699 2.342 1.00 51.50 249 ILE A CA 1
ATOM 1945 C C . ILE A 1 249 ? -7.076 -16.348 1.648 1.00 51.50 249 ILE A C 1
ATOM 1947 O O . ILE A 1 249 ? -7.196 -16.337 0.401 1.00 51.50 249 ILE A O 1
#

Secondary structure (DSSP, 8-state):
----GGGEEEEEEEE--SSTT-EEEEEEEE--TT-TTSSSPPPPHHHHHH-------EEEEE--SS-PPP--------S--SSTT----B---S-SS-BHHHHHHHHH--EEEEEEPS-EEBS-B-TT-SEEEEEEESSSPPPPTT-EEEEEESTTSTT-EEEEEEEEEEEEEEEEEEETTEEEEEEEEEEEESSPPSSPBP-B---SS---SEEEEEEEE-TT---B----BSS---TT-----BS--

Radius of gyration: 24.63 Å; chains: 1; bounding box: 61×50×73 Å

pLDDT: mean 81.13, std 9.79, range [48.84, 93.31]